Protein AF-0000000087011647 (afdb_homodimer)

Structure (mmCIF, N/CA/C/O backbone):
data_AF-0000000087011647-model_v1
#
loop_
_entity.id
_entity.type
_entity.pdbx_description
1 polymer 'PIN domain-containing protein'
#
loop_
_atom_site.group_PDB
_atom_site.id
_atom_site.type_symbol
_atom_site.label_atom_id
_atom_site.label_alt_id
_atom_site.label_comp_id
_atom_site.label_asym_id
_atom_site.label_entity_id
_atom_site.label_seq_id
_atom_site.pdbx_PDB_ins_code
_atom_site.Cartn_x
_atom_site.Cartn_y
_atom_site.Cartn_z
_atom_site.occupancy
_atom_site.B_iso_or_equiv
_atom_site.auth_seq_id
_atom_site.auth_comp_id
_atom_site.auth_asym_id
_atom_site.auth_atom_id
_atom_site.pdbx_PDB_model_num
ATOM 1 N N . MET A 1 1 ? 11.32 36.594 -7.195 1 44.69 1 MET A N 1
ATOM 2 C CA . MET A 1 1 ? 12.414 35.625 -7.207 1 44.69 1 MET A CA 1
ATOM 3 C C . MET A 1 1 ? 11.867 34.188 -7.125 1 44.69 1 MET A C 1
ATOM 5 O O . MET A 1 1 ? 11.07 33.875 -6.242 1 44.69 1 MET A O 1
ATOM 9 N N . ASP A 1 2 ? 11.781 33.594 -8.305 1 51.53 2 ASP A N 1
ATOM 10 C CA . ASP A 1 2 ? 11.203 32.25 -8.461 1 51.53 2 ASP A CA 1
ATOM 11 C C . ASP A 1 2 ? 11.812 31.266 -7.461 1 51.53 2 ASP A C 1
ATOM 13 O O . ASP A 1 2 ? 12.969 30.859 -7.598 1 51.53 2 ASP A O 1
ATOM 17 N N . VAL A 1 3 ? 11.648 31.547 -6.172 1 59.28 3 VAL A N 1
ATOM 18 C CA . VAL A 1 3 ? 12.281 30.781 -5.105 1 59.28 3 VAL A CA 1
ATOM 19 C C . VAL A 1 3 ? 12.133 29.281 -5.395 1 59.28 3 VAL A C 1
ATOM 21 O O . VAL A 1 3 ? 11.039 28.812 -5.715 1 59.28 3 VAL A O 1
ATOM 24 N N . LYS A 1 4 ? 13.086 28.719 -5.68 1 75.69 4 LYS A N 1
ATOM 25 C CA . LYS A 1 4 ? 13.211 27.297 -5.945 1 75.69 4 LYS A CA 1
ATOM 26 C C . LYS A 1 4 ? 12.5 26.469 -4.879 1 75.69 4 LYS A C 1
ATOM 28 O O . LYS A 1 4 ? 12.812 26.578 -3.691 1 75.69 4 LYS A O 1
ATOM 33 N N . LYS A 1 5 ? 11.328 25.984 -5.262 1 89.12 5 LYS A N 1
ATOM 34 C CA . LYS A 1 5 ? 10.531 25.219 -4.312 1 89.12 5 LYS A CA 1
ATOM 35 C C . LYS A 1 5 ? 11.172 23.859 -4.047 1 89.12 5 LYS A C 1
ATOM 37 O O . LYS A 1 5 ? 11.688 23.219 -4.965 1 89.12 5 LYS A O 1
ATOM 42 N N . THR A 1 6 ? 11.234 23.516 -2.734 1 95.75 6 THR A N 1
ATOM 43 C CA . THR A 1 6 ? 11.789 22.234 -2.316 1 95.75 6 THR A CA 1
ATOM 44 C C . THR A 1 6 ? 10.711 21.156 -2.289 1 95.75 6 THR A C 1
ATOM 46 O O . THR A 1 6 ? 9.609 21.375 -1.783 1 95.75 6 THR A O 1
ATOM 49 N N . LYS A 1 7 ? 11.008 20.047 -2.992 1 98.12 7 LYS A N 1
ATOM 50 C CA . LYS A 1 7 ? 10.094 18.906 -2.941 1 98.12 7 LYS A CA 1
ATOM 51 C C . LYS A 1 7 ? 10.414 17.984 -1.764 1 98.12 7 LYS A C 1
ATOM 53 O O . LYS A 1 7 ? 11.586 17.766 -1.452 1 98.12 7 LYS A O 1
ATOM 58 N N . ILE A 1 8 ? 9.375 17.453 -1.105 1 98.75 8 ILE A N 1
ATOM 59 C CA . ILE A 1 8 ? 9.586 16.5 -0.021 1 98.75 8 ILE A CA 1
ATOM 60 C C . ILE A 1 8 ? 8.422 15.523 0.045 1 98.75 8 ILE A C 1
ATOM 62 O O . ILE A 1 8 ? 7.273 15.891 -0.234 1 98.75 8 ILE A O 1
ATOM 66 N N . VAL A 1 9 ? 8.688 14.297 0.285 1 98.94 9 VAL A N 1
ATOM 67 C CA . VAL A 1 9 ? 7.645 13.305 0.522 1 98.94 9 VAL A CA 1
ATOM 68 C C . VAL A 1 9 ? 7.324 13.234 2.014 1 98.94 9 VAL A C 1
ATOM 70 O O . VAL A 1 9 ? 8.234 13.164 2.846 1 98.94 9 VAL A O 1
ATOM 73 N N . LEU A 1 10 ? 6.074 13.344 2.348 1 98.88 10 LEU A N 1
ATOM 74 C CA . LEU A 1 10 ? 5.668 13.281 3.746 1 98.88 10 LEU A CA 1
ATOM 75 C C . LEU A 1 10 ? 5.25 11.867 4.125 1 98.88 10 LEU A C 1
ATOM 77 O O . LEU A 1 10 ? 4.371 11.281 3.484 1 98.88 10 LEU A O 1
ATOM 81 N N . ASP A 1 11 ? 5.859 11.32 5.168 1 98.69 11 ASP A N 1
ATOM 82 C CA . ASP A 1 11 ? 5.387 10.07 5.746 1 98.69 11 ASP A CA 1
ATOM 83 C C . ASP A 1 11 ? 4.109 10.281 6.551 1 98.69 11 ASP A C 1
ATOM 85 O O . ASP A 1 11 ? 3.764 11.414 6.891 1 98.69 11 ASP A O 1
ATOM 89 N N . SER A 1 12 ? 3.422 9.195 6.797 1 98.69 12 SER A N 1
ATOM 90 C CA . SER A 1 12 ? 2.125 9.258 7.465 1 98.69 12 SER A CA 1
ATOM 91 C C . SER A 1 12 ? 2.244 9.906 8.844 1 98.69 12 SER A C 1
ATOM 93 O O . SER A 1 12 ? 1.385 10.695 9.234 1 98.69 12 SER A O 1
ATOM 95 N N . GLY A 1 13 ? 3.312 9.586 9.555 1 98.06 13 GLY A N 1
ATOM 96 C CA . GLY A 1 13 ? 3.484 10.133 10.891 1 98.06 13 GLY A CA 1
ATOM 97 C C . GLY A 1 13 ? 3.598 11.648 10.906 1 98.06 13 GLY A C 1
ATOM 98 O O . GLY A 1 13 ? 3.086 12.305 11.82 1 98.06 13 GLY A O 1
ATOM 99 N N . VAL A 1 14 ? 4.273 12.156 9.945 1 98.62 14 VAL A N 1
ATOM 100 C CA . VAL A 1 14 ? 4.453 13.602 9.844 1 98.62 14 VAL A CA 1
ATOM 101 C C . VAL A 1 14 ? 3.123 14.273 9.508 1 98.62 14 VAL A C 1
ATOM 103 O O . VAL A 1 14 ? 2.77 15.297 10.102 1 98.62 14 VAL A O 1
ATOM 106 N N . ILE A 1 15 ? 2.383 13.711 8.609 1 98.62 15 ILE A N 1
ATOM 107 C CA . ILE A 1 15 ? 1.081 14.25 8.227 1 98.62 15 ILE A CA 1
ATOM 108 C C . ILE A 1 15 ? 0.159 14.289 9.438 1 98.62 15 ILE A C 1
ATOM 110 O O . ILE A 1 15 ? -0.501 15.297 9.695 1 98.62 15 ILE A O 1
ATOM 114 N N . LEU A 1 16 ? 0.142 13.195 10.18 1 98.62 16 LEU A N 1
ATOM 115 C CA . LEU A 1 16 ? -0.681 13.109 11.375 1 98.62 16 LEU A CA 1
ATOM 116 C C . LEU A 1 16 ? -0.262 14.164 12.398 1 98.62 16 LEU A C 1
ATOM 118 O O . LEU A 1 16 ? -1.111 14.773 13.055 1 98.62 16 LEU A O 1
ATOM 122 N N . SER A 1 17 ? 1.05 14.375 12.516 1 98.38 17 SER A N 1
ATOM 123 C CA . SER A 1 17 ? 1.556 15.391 13.43 1 98.38 17 SER A CA 1
ATOM 124 C C . SER A 1 17 ? 1.101 16.781 13.016 1 98.38 17 SER A C 1
ATOM 126 O O . SER A 1 17 ? 0.734 17.609 13.867 1 98.38 17 SER A O 1
ATOM 128 N N . PHE A 1 18 ? 1.155 17.078 11.719 1 98 18 PHE A N 1
ATOM 129 C CA . PHE A 1 18 ? 0.657 18.359 11.219 1 98 18 PHE A CA 1
ATOM 130 C C . PHE A 1 18 ? -0.799 18.562 11.617 1 98 18 PHE A C 1
ATOM 132 O O . PHE A 1 18 ? -1.176 19.641 12.07 1 98 18 PHE A O 1
ATOM 139 N N . LEU A 1 19 ? -1.589 17.531 11.492 1 97.44 19 LEU A N 1
ATOM 140 C CA . LEU A 1 19 ? -3.02 17.594 11.781 1 97.44 19 LEU A CA 1
ATOM 141 C C . LEU A 1 19 ? -3.268 17.812 13.266 1 97.44 19 LEU A C 1
ATOM 143 O O . LEU A 1 19 ? -4.301 18.359 13.656 1 97.44 19 LEU A O 1
ATOM 147 N N . GLU A 1 20 ? -2.305 17.422 14.086 1 97.19 20 GLU A N 1
ATOM 148 C CA . GLU A 1 20 ? -2.406 17.609 15.531 1 97.19 20 GLU A CA 1
ATOM 149 C C . GLU A 1 20 ? -1.845 18.953 15.953 1 97.19 20 GLU A C 1
ATOM 151 O O . GLU A 1 20 ? -1.812 19.281 17.141 1 97.19 20 GLU A O 1
ATOM 156 N N . GLY A 1 21 ? -1.329 19.688 15 1 96.81 21 GLY A N 1
ATOM 157 C CA . GLY A 1 21 ? -0.844 21.031 15.281 1 96.81 21 GLY A CA 1
ATOM 158 C C . GLY A 1 21 ? 0.627 21.078 15.648 1 96.81 21 GLY A C 1
ATOM 159 O O . GLY A 1 21 ? 1.118 22.078 16.172 1 96.81 21 GLY A O 1
ATOM 160 N N . GLU A 1 22 ? 1.232 19.953 15.367 1 97.75 22 GLU A N 1
ATOM 161 C CA . GLU A 1 22 ? 2.67 19.906 15.617 1 97.75 22 GLU A CA 1
ATOM 162 C C . GLU A 1 22 ? 3.455 20.422 14.414 1 97.75 22 GLU A C 1
ATOM 164 O O . GLU A 1 22 ? 2.924 20.469 13.297 1 97.75 22 GLU A O 1
ATOM 169 N N . PHE A 1 23 ? 4.758 20.859 14.641 1 97.44 23 PHE A N 1
ATOM 170 C CA . PHE A 1 23 ? 5.691 21.281 13.602 1 97.44 23 PHE A CA 1
ATOM 171 C C . PHE A 1 23 ? 5.105 22.422 12.781 1 97.44 23 PHE A C 1
ATOM 173 O O . PHE A 1 23 ? 5.137 22.391 11.547 1 97.44 23 PHE A O 1
ATOM 180 N N . ARG A 1 24 ? 4.539 23.406 13.43 1 96.75 24 ARG A N 1
ATOM 181 C CA . ARG A 1 24 ? 3.842 24.531 12.805 1 96.75 24 ARG A CA 1
ATOM 182 C C . ARG A 1 24 ? 4.762 25.281 11.859 1 96.75 24 ARG A C 1
ATOM 184 O O . ARG A 1 24 ? 4.34 25.703 10.773 1 96.75 24 ARG A O 1
ATOM 191 N N . ASP A 1 25 ? 5.984 25.453 12.289 1 96.25 25 ASP A N 1
ATOM 192 C CA . ASP A 1 25 ? 6.941 26.188 11.469 1 96.25 25 ASP A CA 1
ATOM 193 C C . ASP A 1 25 ? 7.156 25.5 10.117 1 96.25 25 ASP A C 1
ATOM 195 O O . ASP A 1 25 ? 7.215 26.156 9.078 1 96.25 25 ASP A O 1
ATOM 199 N N . TYR A 1 26 ? 7.277 24.219 10.18 1 96.44 26 TYR A N 1
ATOM 200 C CA . TYR A 1 26 ? 7.473 23.469 8.945 1 96.44 26 TYR A CA 1
ATOM 201 C C . TYR A 1 26 ? 6.219 23.516 8.078 1 96.44 26 TYR A C 1
ATOM 203 O O . TYR A 1 26 ? 6.309 23.688 6.859 1 96.44 26 TYR A O 1
ATOM 211 N N . TYR A 1 27 ? 5.105 23.344 8.727 1 96.62 27 TYR A N 1
ATOM 212 C CA . TYR A 1 27 ? 3.828 23.375 8.023 1 96.62 27 TYR A CA 1
ATOM 213 C C . TYR A 1 27 ? 3.615 24.703 7.328 1 96.62 27 TYR A C 1
ATOM 215 O O . TYR A 1 27 ? 3.084 24.766 6.215 1 96.62 27 TYR A O 1
ATOM 223 N N . GLU A 1 28 ? 4.047 25.766 7.914 1 96.12 28 GLU A N 1
ATOM 224 C CA . GLU A 1 28 ? 3.928 27.109 7.34 1 96.12 28 GLU A CA 1
ATOM 225 C C . GLU A 1 28 ? 4.734 27.219 6.051 1 96.12 28 GLU A C 1
ATOM 227 O O . GLU A 1 28 ? 4.332 27.922 5.121 1 96.12 28 GLU A O 1
ATOM 232 N N . LYS A 1 29 ? 5.859 26.578 6.039 1 96.56 29 LYS A N 1
ATOM 233 C CA . LYS A 1 29 ? 6.672 26.578 4.824 1 96.56 29 LYS A CA 1
ATOM 234 C C . LYS A 1 29 ? 5.926 25.906 3.668 1 96.56 29 LYS A C 1
ATOM 236 O O . LYS A 1 29 ? 6.09 26.297 2.512 1 96.56 29 LYS A O 1
ATOM 241 N N . ILE A 1 30 ? 5.137 24.906 3.967 1 95.81 30 ILE A N 1
ATOM 242 C CA . ILE A 1 30 ? 4.309 24.25 2.963 1 95.81 30 ILE A CA 1
ATOM 243 C C . ILE A 1 30 ? 3.213 25.203 2.494 1 95.81 30 ILE A C 1
ATOM 245 O O . ILE A 1 30 ? 3.006 25.375 1.29 1 95.81 30 ILE A O 1
ATOM 249 N N . LEU A 1 31 ? 2.607 25.891 3.418 1 94.31 31 LEU A N 1
ATOM 250 C CA . LEU A 1 31 ? 1.515 26.797 3.107 1 94.31 31 LEU A CA 1
ATOM 251 C C . LEU A 1 31 ? 2.01 27.984 2.27 1 94.31 31 LEU A C 1
ATOM 253 O O . LEU A 1 31 ? 1.283 28.484 1.409 1 94.31 31 LEU A O 1
ATOM 257 N N . ASN A 1 32 ? 3.158 28.312 2.506 1 95.44 32 ASN A N 1
ATOM 258 C CA . ASN A 1 32 ? 3.75 29.438 1.787 1 95.44 32 ASN A CA 1
ATOM 259 C C . ASN A 1 32 ? 4.363 28.984 0.461 1 95.44 32 ASN A C 1
ATOM 261 O O . ASN A 1 32 ? 5.016 29.781 -0.221 1 95.44 32 ASN A O 1
ATOM 265 N N . GLN A 1 33 ? 4.289 27.75 0.213 1 94.31 33 GLN A N 1
ATOM 266 C CA . GLN A 1 33 ? 4.703 27.172 -1.06 1 94.31 33 GLN A CA 1
ATOM 267 C C . GLN A 1 33 ? 6.223 27.188 -1.201 1 94.31 33 GLN A C 1
ATOM 269 O O . GLN A 1 33 ? 6.746 27.266 -2.314 1 94.31 33 GLN A O 1
ATOM 274 N N . GLU A 1 34 ? 6.785 27.219 -0.06 1 96.31 34 GLU A N 1
ATOM 275 C CA . GLU A 1 34 ? 8.234 27.062 -0.05 1 96.31 34 GLU A CA 1
ATOM 276 C C . GLU A 1 34 ? 8.625 25.594 -0.229 1 96.31 34 GLU A C 1
ATOM 278 O O . GLU A 1 34 ? 9.711 25.297 -0.736 1 96.31 34 GLU A O 1
ATOM 283 N N . ILE A 1 35 ? 7.773 24.781 0.198 1 97.31 35 ILE A N 1
ATOM 284 C CA . ILE A 1 35 ? 7.938 23.344 0.107 1 97.31 35 ILE A CA 1
ATOM 285 C C . ILE A 1 35 ? 6.75 22.734 -0.635 1 97.31 35 ILE A C 1
ATOM 287 O O . ILE A 1 35 ? 5.602 23.094 -0.381 1 97.31 35 ILE A O 1
ATOM 291 N N . ILE A 1 36 ? 7.031 21.891 -1.575 1 97.62 36 ILE A N 1
ATOM 292 C CA . ILE A 1 36 ? 6 21.109 -2.248 1 97.62 36 ILE A CA 1
ATOM 293 C C . ILE A 1 36 ? 5.914 19.719 -1.617 1 97.62 36 ILE A C 1
ATOM 295 O O . ILE A 1 36 ? 6.766 18.859 -1.868 1 97.62 36 ILE A O 1
ATOM 299 N N . PRO A 1 37 ? 4.879 19.5 -0.886 1 98.62 37 PRO A N 1
ATOM 300 C CA . PRO A 1 37 ? 4.734 18.203 -0.213 1 98.62 37 PRO A CA 1
ATOM 301 C C . PRO A 1 37 ? 4.082 17.141 -1.1 1 98.62 37 PRO A C 1
ATOM 303 O O . PRO A 1 37 ? 3.074 17.422 -1.758 1 98.62 37 PRO A O 1
ATOM 306 N N . TYR A 1 38 ? 4.664 15.984 -1.144 1 98.81 38 TYR A N 1
ATOM 307 C CA . TYR A 1 38 ? 4.109 14.82 -1.824 1 98.81 38 TYR A CA 1
ATOM 308 C C . TYR A 1 38 ? 3.637 13.773 -0.82 1 98.81 38 TYR A C 1
ATOM 310 O O . TYR A 1 38 ? 4.262 13.586 0.225 1 98.81 38 TYR A O 1
ATOM 318 N N . ILE A 1 39 ? 2.525 13.148 -1.094 1 98.88 39 ILE A N 1
ATOM 319 C CA . ILE A 1 39 ? 1.995 12.062 -0.28 1 98.88 39 ILE A CA 1
ATOM 320 C C . ILE A 1 39 ? 1.684 10.859 -1.168 1 98.88 39 ILE A C 1
ATOM 322 O O . ILE A 1 39 ? 0.931 10.969 -2.139 1 98.88 39 ILE A O 1
ATOM 326 N N . ASN A 1 40 ? 2.305 9.719 -0.869 1 98.94 40 ASN A N 1
ATOM 327 C CA . ASN A 1 40 ? 1.929 8.484 -1.548 1 98.94 40 ASN A CA 1
ATOM 328 C C . ASN A 1 40 ? 0.544 8.008 -1.119 1 98.94 40 ASN A C 1
ATOM 330 O O . ASN A 1 40 ? 0.194 8.086 0.06 1 98.94 40 ASN A O 1
ATOM 334 N N . THR A 1 41 ? -0.197 7.426 -2 1 98.88 41 THR A N 1
ATOM 335 C CA . THR A 1 41 ? -1.565 7.004 -1.719 1 98.88 41 THR A CA 1
ATOM 336 C C . THR A 1 41 ? -1.595 5.973 -0.596 1 98.88 41 THR A C 1
ATOM 338 O O . THR A 1 41 ? -2.547 5.922 0.185 1 98.88 41 THR A O 1
ATOM 341 N N . VAL A 1 42 ? -0.599 5.156 -0.444 1 98.94 42 VAL A N 1
ATOM 342 C CA . VAL A 1 42 ? -0.538 4.176 0.637 1 98.94 42 VAL A CA 1
ATOM 343 C C . VAL A 1 42 ? -0.407 4.895 1.979 1 98.94 42 VAL A C 1
ATOM 345 O O . VAL A 1 42 ? -1.075 4.535 2.951 1 98.94 42 VAL A O 1
ATOM 348 N N . ASN A 1 43 ? 0.421 5.906 2.008 1 98.88 43 ASN A N 1
ATOM 349 C CA . ASN A 1 43 ? 0.595 6.684 3.23 1 98.88 43 ASN A CA 1
ATOM 350 C C . ASN A 1 43 ? -0.663 7.477 3.576 1 98.88 43 ASN A C 1
ATOM 352 O O . ASN A 1 43 ? -1.002 7.629 4.75 1 98.88 43 ASN A O 1
ATOM 356 N N . LEU A 1 44 ? -1.293 8 2.52 1 98.88 44 LEU A N 1
ATOM 357 C CA . LEU A 1 44 ? -2.561 8.68 2.748 1 98.88 44 LEU A CA 1
ATOM 358 C C . LEU A 1 44 ? -3.6 7.727 3.322 1 98.88 44 LEU A C 1
ATOM 360 O O . LEU A 1 44 ? -4.391 8.109 4.188 1 98.88 44 LEU A O 1
ATOM 364 N N . THR A 1 45 ? -3.617 6.473 2.861 1 98.94 45 THR A N 1
ATOM 365 C CA . THR A 1 45 ? -4.504 5.445 3.4 1 98.94 45 THR A CA 1
ATOM 366 C C . THR A 1 45 ? -4.23 5.223 4.887 1 98.94 45 THR A C 1
ATOM 368 O O . THR A 1 45 ? -5.164 5.082 5.68 1 98.94 45 THR A O 1
ATOM 371 N N . GLU A 1 46 ? -2.951 5.211 5.207 1 98.88 46 GLU A N 1
ATOM 372 C CA . GLU A 1 46 ? -2.561 5.047 6.602 1 98.88 46 GLU A CA 1
ATOM 373 C C . GLU A 1 46 ? -3.068 6.203 7.457 1 98.88 46 GLU A C 1
ATOM 375 O O . GLU A 1 46 ? -3.605 5.988 8.547 1 98.88 46 GLU A O 1
ATOM 380 N N . VAL A 1 47 ? -2.883 7.422 6.988 1 98.88 47 VAL A N 1
ATOM 381 C CA . VAL A 1 47 ? -3.387 8.594 7.695 1 98.88 47 VAL A CA 1
ATOM 382 C C . VAL A 1 47 ? -4.895 8.461 7.906 1 98.88 47 VAL A C 1
ATOM 384 O O . VAL A 1 47 ? -5.398 8.727 9 1 98.88 47 VAL A O 1
ATOM 387 N N . TYR A 1 48 ? -5.574 7.977 6.883 1 98.94 48 TYR A N 1
ATOM 388 C CA . TYR A 1 48 ? -7.027 7.852 6.891 1 98.94 48 TYR A CA 1
ATOM 389 C C . TYR A 1 48 ? -7.484 6.879 7.969 1 98.94 48 TYR A C 1
ATOM 391 O O . TYR A 1 48 ? -8.344 7.211 8.789 1 98.94 48 TYR A O 1
ATOM 399 N N . TYR A 1 49 ? -6.883 5.656 8.008 1 98.81 49 TYR A N 1
ATOM 400 C CA . TYR A 1 49 ? -7.43 4.691 8.961 1 98.81 49 TYR A CA 1
ATOM 401 C C . TYR A 1 49 ? -7.016 5.035 10.383 1 98.81 49 TYR A C 1
ATOM 403 O O . TYR A 1 49 ? -7.746 4.746 11.336 1 98.81 49 TYR A O 1
ATOM 411 N N . VAL A 1 50 ? -5.84 5.68 10.602 1 98.75 50 VAL A N 1
ATOM 412 C CA . VAL A 1 50 ? -5.434 6.109 11.938 1 98.75 50 VAL A CA 1
ATOM 413 C C . VAL A 1 50 ? -6.41 7.156 12.461 1 98.75 50 VAL A C 1
ATOM 415 O O . VAL A 1 50 ? -6.84 7.094 13.617 1 98.75 50 VAL A O 1
ATOM 418 N N . LEU A 1 51 ? -6.773 8.133 11.594 1 98.88 51 LEU A N 1
ATOM 419 C CA . LEU A 1 51 ? -7.758 9.148 11.961 1 98.88 51 LEU A CA 1
ATOM 420 C C . LEU A 1 51 ? -9.117 8.508 12.242 1 98.88 51 LEU A C 1
ATOM 422 O O . LEU A 1 51 ? -9.781 8.875 13.219 1 98.88 51 LEU A O 1
ATOM 426 N N . CYS A 1 52 ? -9.477 7.594 11.375 1 98.88 52 CYS A N 1
ATOM 427 C CA . CYS A 1 52 ? -10.75 6.898 11.555 1 98.88 52 CYS A CA 1
ATOM 428 C C . CYS A 1 52 ? -10.836 6.27 12.938 1 98.88 52 CYS A C 1
ATOM 430 O O . CYS A 1 52 ? -11.867 6.387 13.609 1 98.88 52 CYS A O 1
ATOM 432 N N . ARG A 1 53 ? -9.828 5.629 13.414 1 98.69 53 ARG A N 1
ATOM 433 C CA . ARG A 1 53 ? -9.797 4.969 14.719 1 98.69 53 ARG A CA 1
ATOM 434 C C . ARG A 1 53 ? -9.789 5.992 15.844 1 98.69 53 ARG A C 1
ATOM 436 O O . ARG A 1 53 ? -10.344 5.742 16.922 1 98.69 53 ARG A O 1
ATOM 443 N N . LYS A 1 54 ? -9.172 7.109 15.578 1 98.56 54 LYS A N 1
ATOM 444 C CA . LYS A 1 54 ? -8.984 8.109 16.625 1 98.56 54 LYS A CA 1
ATOM 445 C C . LYS A 1 54 ? -10.234 8.969 16.797 1 98.56 54 LYS A C 1
ATOM 447 O O . LYS A 1 54 ? -10.625 9.297 17.922 1 98.56 54 LYS A O 1
ATOM 452 N N . ILE A 1 55 ? -10.867 9.352 15.648 1 98.5 55 ILE A N 1
ATOM 453 C CA . ILE A 1 55 ? -11.875 10.398 15.781 1 98.5 55 ILE A CA 1
ATOM 454 C C . ILE A 1 55 ? -13.148 9.984 15.055 1 98.5 55 ILE A C 1
ATOM 456 O O . ILE A 1 55 ? -14.109 10.758 14.977 1 98.5 55 ILE A O 1
ATOM 460 N N . GLY A 1 56 ? -13.172 8.828 14.445 1 98.56 56 GLY A N 1
ATOM 461 C CA . GLY A 1 56 ? -14.367 8.305 13.805 1 98.56 56 GLY A CA 1
ATOM 462 C C . GLY A 1 56 ? -14.344 8.461 12.289 1 98.56 56 GLY A C 1
ATOM 463 O O . GLY A 1 56 ? -13.648 9.328 11.766 1 98.56 56 GLY A O 1
ATOM 464 N N . LYS A 1 57 ? -15.148 7.613 11.617 1 98.38 57 LYS A N 1
ATOM 465 C CA . LYS A 1 57 ? -15.148 7.465 10.164 1 98.38 57 LYS A CA 1
ATOM 466 C C . LYS A 1 57 ? -15.516 8.773 9.477 1 98.38 57 LYS A C 1
ATOM 468 O O . LYS A 1 57 ? -14.828 9.211 8.555 1 98.38 57 LYS A O 1
ATOM 473 N N . GLU A 1 58 ? -16.562 9.445 9.875 1 98.5 58 GLU A N 1
ATOM 474 C CA . GLU A 1 58 ? -17.078 10.641 9.211 1 98.5 58 GLU A CA 1
ATOM 475 C C . GLU A 1 58 ? -16.078 11.789 9.281 1 98.5 58 GLU A C 1
ATOM 477 O O . GLU A 1 58 ? -15.797 12.43 8.266 1 98.5 58 GLU A O 1
ATOM 482 N N . LYS A 1 59 ? -15.539 12.039 10.445 1 98.69 59 LYS A N 1
ATOM 483 C CA . LYS A 1 59 ? -14.562 13.109 10.625 1 98.69 59 LYS A CA 1
ATOM 484 C C . LYS A 1 59 ? -13.273 12.82 9.859 1 98.69 59 LYS A C 1
ATOM 486 O O . LYS A 1 59 ? -12.688 13.719 9.25 1 98.69 59 LYS A O 1
ATOM 491 N N . ALA A 1 60 ? -12.852 11.57 9.938 1 98.81 60 ALA A N 1
ATOM 492 C CA . ALA A 1 60 ? -11.656 11.164 9.195 1 98.81 60 ALA A CA 1
ATOM 493 C C . ALA A 1 60 ? -11.828 11.422 7.699 1 98.81 60 ALA A C 1
ATOM 495 O O . ALA A 1 60 ? -10.93 11.953 7.047 1 98.81 60 ALA A O 1
ATOM 496 N N . GLU A 1 61 ? -12.984 11.031 7.164 1 98.62 61 GLU A N 1
ATOM 497 C CA . GLU A 1 61 ? -13.258 11.219 5.746 1 98.62 61 GLU A CA 1
ATOM 498 C C . GLU A 1 61 ? -13.219 12.703 5.367 1 98.62 61 GLU A C 1
ATOM 500 O O . GLU A 1 61 ? -12.695 13.062 4.312 1 98.62 61 GLU A O 1
ATOM 505 N N . GLU A 1 62 ? -13.75 13.516 6.191 1 98.69 62 GLU A N 1
ATOM 506 C CA . GLU A 1 62 ? -13.758 14.953 5.941 1 98.69 62 GLU A CA 1
ATOM 507 C C . GLU A 1 62 ? -12.336 15.516 5.883 1 98.69 62 GLU A C 1
ATOM 509 O O . GLU A 1 62 ? -12.023 16.344 5.023 1 98.69 62 GLU A O 1
ATOM 514 N N . ILE A 1 63 ? -11.555 15.086 6.809 1 98.69 63 ILE A N 1
ATOM 515 C CA . ILE A 1 63 ? -10.18 15.562 6.863 1 98.69 63 ILE A CA 1
ATOM 516 C C . ILE A 1 63 ? -9.422 15.109 5.613 1 98.69 63 ILE A C 1
ATOM 518 O O . ILE A 1 63 ? -8.719 15.906 4.988 1 98.69 63 ILE A O 1
ATOM 522 N N . ILE A 1 64 ? -9.586 13.867 5.188 1 98.81 64 ILE A N 1
ATOM 523 C CA . ILE A 1 64 ? -8.891 13.336 4.016 1 98.81 64 ILE A CA 1
ATOM 524 C C . ILE A 1 64 ? -9.352 14.078 2.764 1 98.81 64 ILE A C 1
ATOM 526 O O . ILE A 1 64 ? -8.539 14.438 1.914 1 98.81 64 ILE A O 1
ATOM 530 N N . LYS A 1 65 ? -10.625 14.32 2.666 1 98.19 65 LYS A N 1
ATOM 531 C CA . LYS A 1 65 ? -11.148 15.094 1.548 1 98.19 65 LYS A CA 1
ATOM 532 C C . LYS A 1 65 ? -10.539 16.5 1.514 1 98.19 65 LYS A C 1
ATOM 534 O O . LYS A 1 65 ? -10.219 17.016 0.442 1 98.19 65 LYS A O 1
ATOM 539 N N . SER A 1 66 ? -10.406 17.062 2.658 1 97.94 66 SER A N 1
ATOM 540 C CA . SER A 1 66 ? -9.836 18.406 2.746 1 97.94 66 SER A CA 1
ATOM 541 C C . SER A 1 66 ? -8.375 18.406 2.316 1 97.94 66 SER A C 1
ATOM 543 O O . SER A 1 66 ? -7.91 19.359 1.677 1 97.94 66 SER A O 1
ATOM 545 N N . ILE A 1 67 ? -7.656 17.359 2.703 1 97.69 67 ILE A N 1
ATOM 546 C CA . ILE A 1 67 ? -6.262 17.234 2.295 1 97.69 67 ILE A CA 1
ATOM 547 C C . ILE A 1 67 ? -6.172 17.172 0.772 1 97.69 67 ILE A C 1
ATOM 549 O O . ILE A 1 67 ? -5.406 17.922 0.158 1 97.69 67 ILE A O 1
ATOM 553 N N . ILE A 1 68 ? -6.984 16.359 0.168 1 96.88 68 ILE A N 1
ATOM 554 C CA . ILE A 1 68 ? -6.953 16.125 -1.271 1 96.88 68 ILE A CA 1
ATOM 555 C C . ILE A 1 68 ? -7.391 17.391 -2.014 1 96.88 68 ILE A C 1
ATOM 557 O O . ILE A 1 68 ? -6.781 17.766 -3.02 1 96.88 68 ILE A O 1
ATOM 561 N N . LYS A 1 69 ? -8.328 18.062 -1.482 1 96.38 69 LYS A N 1
ATOM 562 C CA . LYS A 1 69 ? -8.945 19.188 -2.184 1 96.38 69 LYS A CA 1
ATOM 563 C C . LYS A 1 69 ? -8.156 20.469 -1.948 1 96.38 69 LYS A C 1
ATOM 565 O O . LYS A 1 69 ? -8.344 21.453 -2.658 1 96.38 69 LYS A O 1
ATOM 570 N N . SER A 1 70 ? -7.363 20.484 -0.879 1 94.31 70 SER A N 1
ATOM 571 C CA . SER A 1 70 ? -6.656 21.703 -0.492 1 94.31 70 SER A CA 1
ATOM 572 C C . SER A 1 70 ? -5.766 22.203 -1.621 1 94.31 70 SER A C 1
ATOM 574 O O . SER A 1 70 ? -5.551 23.422 -1.761 1 94.31 70 SER A O 1
ATOM 576 N N . GLY A 1 71 ? -5.195 21.25 -2.367 1 92.75 71 GLY A N 1
ATOM 577 C CA . GLY A 1 71 ? -4.266 21.625 -3.426 1 92.75 71 GLY A CA 1
ATOM 578 C C . GLY A 1 71 ? -2.846 21.812 -2.932 1 92.75 71 GLY A C 1
ATOM 579 O O . GLY A 1 71 ? -1.937 22.062 -3.727 1 92.75 71 GLY A O 1
ATOM 580 N N . TYR A 1 72 ? -2.66 21.672 -1.702 1 94.5 72 TYR A N 1
ATOM 581 C CA . TYR A 1 72 ? -1.342 21.891 -1.117 1 94.5 72 TYR A CA 1
ATOM 582 C C . TYR A 1 72 ? -0.469 20.656 -1.258 1 94.5 72 TYR A C 1
ATOM 584 O O . TYR A 1 72 ? 0.759 20.734 -1.191 1 94.5 72 TYR A O 1
ATOM 592 N N . TYR A 1 73 ? -1.092 19.531 -1.432 1 97.44 73 TYR A N 1
ATOM 593 C CA . TYR A 1 73 ? -0.373 18.25 -1.463 1 97.44 73 TYR A CA 1
ATOM 594 C C . TYR A 1 73 ? -0.45 17.625 -2.846 1 97.44 73 TYR A C 1
ATOM 596 O O . TYR A 1 73 ? -1.501 17.641 -3.49 1 97.44 73 TYR A O 1
ATOM 604 N N . GLU A 1 74 ? 0.647 17.172 -3.32 1 98.19 74 GLU A N 1
ATOM 605 C CA . GLU A 1 74 ? 0.662 16.328 -4.516 1 98.19 74 GLU A CA 1
ATOM 606 C C . GLU A 1 74 ? 0.526 14.859 -4.156 1 98.19 74 GLU A C 1
ATOM 608 O O . GLU A 1 74 ? 1.414 14.281 -3.521 1 98.19 74 GLU A O 1
ATOM 613 N N . ILE A 1 75 ? -0.558 14.25 -4.578 1 98.5 75 ILE A N 1
ATOM 614 C CA . ILE A 1 75 ? -0.808 12.844 -4.273 1 98.5 75 ILE A CA 1
ATOM 615 C C . ILE A 1 75 ? -0.205 11.961 -5.367 1 98.5 75 ILE A C 1
ATOM 617 O O . ILE A 1 75 ? -0.467 12.172 -6.555 1 98.5 75 ILE A O 1
ATOM 621 N N . VAL A 1 76 ? 0.607 11.039 -4.996 1 98.44 76 VAL A N 1
ATOM 622 C CA . VAL A 1 76 ? 1.318 10.164 -5.922 1 98.44 76 VAL A CA 1
ATOM 623 C C . VAL A 1 76 ? 0.855 8.719 -5.734 1 98.44 76 VAL A C 1
ATOM 625 O O . VAL A 1 76 ? 0.774 8.234 -4.605 1 98.44 76 VAL A O 1
ATOM 628 N N . GLY A 1 77 ? 0.491 8.039 -6.801 1 98.25 77 GLY A N 1
ATOM 629 C CA . GLY A 1 77 ? 0.119 6.637 -6.742 1 98.25 77 GLY A CA 1
ATOM 630 C C . GLY A 1 77 ? 1.314 5.703 -6.746 1 98.25 77 GLY A C 1
ATOM 631 O O . GLY A 1 77 ? 2.457 6.148 -6.621 1 98.25 77 GLY A O 1
ATOM 632 N N . VAL A 1 78 ? 0.984 4.367 -6.816 1 98.31 78 VAL A N 1
ATOM 633 C CA . VAL A 1 78 ? 2.027 3.346 -6.844 1 98.31 78 VAL A CA 1
ATOM 634 C C . VAL A 1 78 ? 2.387 3.01 -8.289 1 98.31 78 VAL A C 1
ATOM 636 O O . VAL A 1 78 ? 1.918 2.008 -8.836 1 98.31 78 VAL A O 1
ATOM 639 N N . LYS A 1 79 ? 3.248 3.822 -8.805 1 97.25 79 LYS A N 1
ATOM 640 C CA . LYS A 1 79 ? 3.773 3.586 -10.148 1 97.25 79 LYS A CA 1
ATOM 641 C C . LYS A 1 79 ? 4.719 2.389 -10.164 1 97.25 79 LYS A C 1
ATOM 643 O O . LYS A 1 79 ? 5.234 1.982 -9.117 1 97.25 79 LYS A O 1
ATOM 648 N N . PRO A 1 80 ? 4.953 1.824 -11.414 1 97.56 80 PRO A N 1
ATOM 649 C CA . PRO A 1 80 ? 5.809 0.637 -11.5 1 97.56 80 PRO A CA 1
ATOM 650 C C . PRO A 1 80 ? 7.176 0.846 -10.852 1 97.56 80 PRO A C 1
ATOM 652 O O . PRO A 1 80 ? 7.66 -0.026 -10.125 1 97.56 80 PRO A O 1
ATOM 655 N N . LYS A 1 81 ? 7.805 1.998 -11.062 1 98.44 81 LYS A N 1
ATOM 656 C CA . LYS A 1 81 ? 9.109 2.268 -10.461 1 98.44 81 LYS A CA 1
ATOM 657 C C . LYS A 1 81 ? 9 2.389 -8.945 1 98.44 81 LYS A C 1
ATOM 659 O O . LYS A 1 81 ? 9.891 1.945 -8.219 1 98.44 81 LYS A O 1
ATOM 664 N N . ILE A 1 82 ? 7.945 3.02 -8.477 1 98.88 82 ILE A N 1
ATOM 665 C CA . ILE A 1 82 ? 7.738 3.168 -7.039 1 98.88 82 ILE A CA 1
ATOM 666 C C . ILE A 1 82 ? 7.5 1.797 -6.406 1 98.88 82 ILE A C 1
ATOM 668 O O . ILE A 1 82 ? 8.023 1.504 -5.328 1 98.88 82 ILE A O 1
ATOM 672 N N . LEU A 1 83 ? 6.707 0.961 -7.094 1 98.81 83 LEU A N 1
ATOM 673 C CA . LEU A 1 83 ? 6.496 -0.42 -6.672 1 98.81 83 LEU A CA 1
ATOM 674 C C . LEU A 1 83 ? 7.828 -1.145 -6.504 1 98.81 83 LEU A C 1
ATOM 676 O O . LEU A 1 83 ? 8.078 -1.756 -5.461 1 98.81 83 LEU A O 1
ATOM 680 N N . LYS A 1 84 ? 8.664 -1.045 -7.469 1 98.75 84 LYS A N 1
ATOM 681 C CA . LYS A 1 84 ? 9.969 -1.693 -7.434 1 98.75 84 LYS A CA 1
ATOM 682 C C . LYS A 1 84 ? 10.812 -1.175 -6.273 1 98.75 84 LYS A C 1
ATOM 684 O O . LYS A 1 84 ? 11.367 -1.96 -5.5 1 98.75 84 LYS A O 1
ATOM 689 N N . TYR A 1 85 ? 10.906 0.137 -6.137 1 98.88 85 TYR A N 1
ATOM 690 C CA . TYR A 1 85 ? 11.719 0.745 -5.09 1 98.88 85 TYR A CA 1
ATOM 691 C C . TYR A 1 85 ? 11.195 0.368 -3.707 1 98.88 85 TYR A C 1
ATOM 693 O O . TYR A 1 85 ? 11.977 0.148 -2.779 1 98.88 85 TYR A O 1
ATOM 701 N N . ALA A 1 86 ? 9.883 0.328 -3.541 1 98.88 86 ALA A N 1
ATOM 702 C CA . ALA A 1 86 ? 9.297 -0.044 -2.256 1 98.88 86 ALA A CA 1
ATOM 703 C C . ALA A 1 86 ? 9.625 -1.49 -1.899 1 98.88 86 ALA A C 1
ATOM 705 O O . ALA A 1 86 ? 9.953 -1.794 -0.75 1 98.88 86 ALA A O 1
ATOM 706 N N . ALA A 1 87 ? 9.523 -2.355 -2.9 1 98.88 87 ALA A N 1
ATOM 707 C CA . ALA A 1 87 ? 9.844 -3.762 -2.674 1 98.88 87 ALA A CA 1
ATOM 708 C C . ALA A 1 87 ? 11.312 -3.932 -2.301 1 98.88 87 ALA A C 1
ATOM 710 O O . ALA A 1 87 ? 11.648 -4.699 -1.395 1 98.88 87 ALA A O 1
ATOM 711 N N . GLU A 1 88 ? 12.172 -3.217 -2.986 1 98.62 88 GLU A N 1
ATOM 712 C CA . GLU A 1 88 ? 13.602 -3.273 -2.678 1 98.62 88 GLU A CA 1
ATOM 713 C C . GLU A 1 88 ? 13.883 -2.754 -1.271 1 98.62 88 GLU A C 1
ATOM 715 O O . GLU A 1 88 ? 14.688 -3.33 -0.541 1 98.62 88 GLU A O 1
ATOM 720 N N . CYS A 1 89 ? 13.242 -1.702 -0.893 1 98.56 89 CYS A N 1
ATOM 721 C CA . CYS A 1 89 ? 13.359 -1.146 0.451 1 98.56 89 CYS A CA 1
ATOM 722 C C . CYS A 1 89 ? 12.945 -2.17 1.502 1 98.56 89 CYS A C 1
ATOM 724 O O . CYS A 1 89 ? 13.672 -2.4 2.469 1 98.56 89 CYS A O 1
ATOM 726 N N . LYS A 1 90 ? 11.789 -2.785 1.289 1 98.31 90 LYS A N 1
ATOM 727 C CA . LYS A 1 90 ? 11.25 -3.744 2.248 1 98.31 90 LYS A CA 1
ATOM 728 C C . LYS A 1 90 ? 12.102 -5.008 2.305 1 98.31 90 LYS A C 1
ATOM 730 O O . LYS A 1 90 ? 12.211 -5.641 3.355 1 98.31 90 LYS A O 1
ATOM 735 N N . CYS A 1 91 ? 12.68 -5.348 1.184 1 98.56 91 CYS A N 1
ATOM 736 C CA . CYS A 1 91 ? 13.555 -6.512 1.103 1 98.56 91 CYS A CA 1
ATOM 737 C C . CYS A 1 91 ? 14.766 -6.348 2.016 1 98.56 91 CYS A C 1
ATOM 739 O O . CYS A 1 91 ? 15.188 -7.301 2.67 1 98.56 91 CYS A O 1
ATOM 741 N N . ILE A 1 92 ? 15.273 -5.137 2.084 1 97.44 92 ILE A N 1
ATOM 742 C CA . ILE A 1 92 ? 16.531 -4.859 2.764 1 97.44 92 ILE A CA 1
ATOM 743 C C . ILE A 1 92 ? 16.266 -4.453 4.211 1 97.44 92 ILE A C 1
ATOM 745 O O . ILE A 1 92 ? 16.969 -4.891 5.125 1 97.44 92 ILE A O 1
ATOM 749 N N . HIS A 1 93 ? 15.25 -3.668 4.414 1 96.25 93 HIS A N 1
ATOM 750 C CA . HIS A 1 93 ? 15.008 -3.074 5.727 1 96.25 93 HIS A CA 1
ATOM 751 C C . HIS A 1 93 ? 13.805 -3.723 6.41 1 96.25 93 HIS A C 1
ATOM 753 O O . HIS A 1 93 ? 12.805 -4.027 5.762 1 96.25 93 HIS A O 1
ATOM 759 N N . SER A 1 94 ? 13.906 -3.887 7.742 1 94.06 94 SER A N 1
ATOM 760 C CA . SER A 1 94 ? 12.812 -4.414 8.555 1 94.06 94 SER A CA 1
ATOM 761 C C . SER A 1 94 ? 11.93 -3.293 9.094 1 94.06 94 SER A C 1
ATOM 763 O O . SER A 1 94 ? 11.797 -3.133 10.305 1 94.06 94 SER A O 1
ATOM 765 N N . ILE A 1 95 ? 11.312 -2.543 8.242 1 95.56 95 ILE A N 1
ATOM 766 C CA . ILE A 1 95 ? 10.352 -1.5 8.594 1 95.56 95 ILE A CA 1
ATOM 767 C C . ILE A 1 95 ? 9.031 -1.757 7.875 1 95.56 95 ILE A C 1
ATOM 769 O O . ILE A 1 95 ? 8.914 -2.691 7.078 1 95.56 95 ILE A O 1
ATOM 773 N N . SER A 1 96 ? 8.023 -0.974 8.164 1 96.25 96 SER A N 1
ATOM 774 C CA . SER A 1 96 ? 6.699 -1.238 7.617 1 96.25 96 SER A CA 1
ATOM 775 C C . SER A 1 96 ? 6.672 -1.028 6.105 1 96.25 96 SER A C 1
ATOM 777 O O . SER A 1 96 ? 7.484 -0.275 5.562 1 96.25 96 SER A O 1
ATOM 779 N N . LEU A 1 97 ? 5.781 -1.685 5.453 1 98 97 LEU A N 1
ATOM 780 C CA . LEU A 1 97 ? 5.609 -1.521 4.016 1 98 97 LEU A CA 1
ATOM 781 C C . LEU A 1 97 ? 5.234 -0.083 3.672 1 98 97 LEU A C 1
ATOM 783 O O . LEU A 1 97 ? 5.695 0.461 2.666 1 98 97 LEU A O 1
ATOM 787 N N . ALA A 1 98 ? 4.379 0.565 4.477 1 98.19 98 ALA A N 1
ATOM 788 C CA . ALA A 1 98 ? 3.969 1.951 4.262 1 98.19 98 ALA A CA 1
ATOM 789 C C . ALA A 1 98 ? 5.168 2.893 4.32 1 98.19 98 ALA A C 1
ATOM 791 O O . ALA A 1 98 ? 5.297 3.799 3.496 1 98.19 98 ALA A O 1
ATOM 792 N N . ASP A 1 99 ? 6.039 2.662 5.285 1 98.06 99 ASP A N 1
ATOM 793 C CA . ASP A 1 99 ? 7.254 3.467 5.367 1 98.06 99 ASP A CA 1
ATOM 794 C C . ASP A 1 99 ? 8.102 3.314 4.102 1 98.06 99 ASP A C 1
ATOM 796 O O . ASP A 1 99 ? 8.664 4.289 3.605 1 98.06 99 ASP A O 1
ATOM 800 N N . CYS A 1 100 ? 8.172 2.109 3.607 1 98.75 100 CYS A N 1
ATOM 801 C CA . CYS A 1 100 ? 8.93 1.854 2.389 1 98.75 100 CYS A CA 1
ATOM 802 C C . CYS A 1 100 ? 8.312 2.576 1.198 1 98.75 100 CYS A C 1
ATOM 804 O O . CYS A 1 100 ? 9.023 3.016 0.294 1 98.75 100 CYS A O 1
ATOM 806 N N . PHE A 1 101 ? 7.027 2.773 1.166 1 98.94 101 PHE A N 1
ATOM 807 C CA . PHE A 1 101 ? 6.395 3.508 0.078 1 98.94 101 PHE A CA 1
ATOM 808 C C . PHE A 1 101 ? 6.758 4.984 0.138 1 98.94 101 PHE A C 1
ATOM 810 O O . PHE A 1 101 ? 6.941 5.629 -0.898 1 98.94 101 PHE A O 1
ATOM 817 N N . SER A 1 102 ? 6.855 5.547 1.356 1 98.81 102 SER A N 1
ATOM 818 C CA . SER A 1 102 ? 7.34 6.918 1.481 1 98.81 102 SER A CA 1
ATOM 819 C C . SER A 1 102 ? 8.758 7.055 0.931 1 98.81 102 SER A C 1
ATOM 821 O O . SER A 1 102 ? 9.031 7.957 0.14 1 98.81 102 SER A O 1
ATOM 823 N N . ILE A 1 103 ? 9.578 6.156 1.333 1 98.81 103 ILE A N 1
ATOM 824 C CA . ILE A 1 103 ? 10.977 6.176 0.932 1 98.81 103 ILE A CA 1
ATOM 825 C C . ILE A 1 103 ? 11.086 5.961 -0.576 1 98.81 103 ILE A C 1
ATOM 827 O O . ILE A 1 103 ? 11.828 6.672 -1.258 1 98.81 103 ILE A O 1
ATOM 831 N N . ALA A 1 104 ? 10.352 5.016 -1.107 1 98.94 104 ALA A N 1
ATOM 832 C CA . ALA A 1 104 ? 10.352 4.695 -2.533 1 98.94 104 ALA A CA 1
ATOM 833 C C . ALA A 1 104 ? 9.875 5.887 -3.361 1 98.94 104 ALA A C 1
ATOM 835 O O . ALA A 1 104 ? 10.414 6.156 -4.438 1 98.94 104 ALA A O 1
ATOM 836 N N . THR A 1 105 ? 8.812 6.547 -2.893 1 98.94 105 THR A N 1
ATOM 837 C CA . THR A 1 105 ? 8.297 7.727 -3.584 1 98.94 105 THR A CA 1
ATOM 838 C C . THR A 1 105 ? 9.352 8.828 -3.625 1 98.94 105 THR A C 1
ATOM 840 O O . THR A 1 105 ? 9.523 9.492 -4.648 1 98.94 105 THR A O 1
ATOM 843 N N . ALA A 1 106 ? 10.055 9.023 -2.502 1 98.88 106 ALA A N 1
ATOM 844 C CA . ALA A 1 106 ? 11.141 10 -2.451 1 98.88 106 ALA A CA 1
ATOM 845 C C . ALA A 1 106 ? 12.234 9.664 -3.455 1 98.88 106 ALA A C 1
ATOM 847 O O . ALA A 1 106 ? 12.703 10.531 -4.195 1 98.88 106 ALA A O 1
ATOM 848 N N . LYS A 1 107 ? 12.602 8.398 -3.467 1 98.81 107 LYS A N 1
ATOM 849 C CA . LYS A 1 107 ? 13.617 7.949 -4.414 1 98.81 107 LYS A CA 1
ATOM 850 C C . LYS A 1 107 ? 13.18 8.211 -5.852 1 98.81 107 LYS A C 1
ATOM 852 O O . LYS A 1 107 ? 13.969 8.688 -6.668 1 98.81 107 LYS A O 1
ATOM 857 N N . PHE A 1 108 ? 11.984 7.91 -6.211 1 98.81 108 PHE A N 1
ATOM 858 C CA . PHE A 1 108 ? 11.414 8.102 -7.539 1 98.81 108 PHE A CA 1
ATOM 859 C C . PHE A 1 108 ? 11.461 9.57 -7.941 1 98.81 108 PHE A C 1
ATOM 861 O O . PHE A 1 108 ? 11.773 9.898 -9.086 1 98.81 108 PHE A O 1
ATOM 868 N N . LEU A 1 109 ? 11.125 10.43 -7.008 1 98.69 109 LEU A N 1
ATOM 869 C CA . LEU A 1 109 ? 11.031 11.859 -7.27 1 98.69 109 LEU A CA 1
ATOM 870 C C . LEU A 1 109 ? 12.383 12.539 -7.066 1 98.69 109 LEU A C 1
ATOM 872 O O . LEU A 1 109 ? 12.5 13.758 -7.199 1 98.69 109 LEU A O 1
ATOM 876 N N . LYS A 1 110 ? 13.438 11.758 -6.73 1 98.25 110 LYS A N 1
ATOM 877 C CA . LYS A 1 110 ? 14.789 12.258 -6.48 1 98.25 110 LYS A CA 1
ATOM 878 C C . LYS A 1 110 ? 14.781 13.336 -5.398 1 98.25 110 LYS A C 1
ATOM 880 O O . LYS A 1 110 ? 15.328 14.422 -5.59 1 98.25 110 LYS A O 1
ATOM 885 N N . THR A 1 111 ? 14.109 13.039 -4.324 1 98.62 111 THR A N 1
ATOM 886 C CA . THR A 1 111 ? 14.031 13.898 -3.146 1 98.62 111 THR A CA 1
ATOM 887 C C . THR A 1 111 ? 14.078 13.07 -1.866 1 98.62 111 THR A C 1
ATOM 889 O O . THR A 1 111 ? 14.586 11.945 -1.868 1 98.62 111 THR A O 1
ATOM 892 N N . ARG A 1 112 ? 13.695 13.625 -0.688 1 98.62 112 ARG A N 1
ATOM 893 C CA . ARG A 1 112 ? 13.742 12.945 0.601 1 98.62 112 ARG A CA 1
ATOM 894 C C . ARG A 1 112 ? 12.328 12.703 1.138 1 98.62 112 ARG A C 1
ATOM 896 O O . ARG A 1 112 ? 11.383 13.367 0.713 1 98.62 112 ARG A O 1
ATOM 903 N N . ALA A 1 113 ? 12.266 11.742 1.951 1 98.81 113 ALA A N 1
ATOM 904 C CA . ALA A 1 113 ? 11.047 11.484 2.711 1 98.81 113 ALA A CA 1
ATOM 905 C C . ALA A 1 113 ? 11.188 11.961 4.156 1 98.81 113 ALA A C 1
ATOM 907 O O . ALA A 1 113 ? 12.156 11.609 4.836 1 98.81 113 ALA A O 1
ATOM 908 N N . LEU A 1 114 ? 10.227 12.789 4.555 1 98.69 114 LEU A N 1
ATOM 909 C CA . LEU A 1 114 ? 10.25 13.336 5.906 1 98.69 114 LEU A CA 1
ATOM 910 C C . LEU A 1 114 ? 9.539 12.406 6.883 1 98.69 114 LEU A C 1
ATOM 912 O O . LEU A 1 114 ? 8.383 12.047 6.672 1 98.69 114 LEU A O 1
ATOM 916 N N . PHE A 1 115 ? 10.227 12 7.914 1 98.56 115 PHE A N 1
ATOM 917 C CA . PHE A 1 115 ? 9.711 11.133 8.969 1 98.56 115 PHE A CA 1
ATOM 918 C C . PHE A 1 115 ? 9.828 11.812 10.328 1 98.56 115 PHE A C 1
ATOM 920 O O . PHE A 1 115 ? 10.703 12.648 10.539 1 98.56 115 PHE A O 1
ATOM 927 N N . ARG A 1 116 ? 8.852 11.43 11.18 1 97 116 ARG A N 1
ATOM 928 C CA . ARG A 1 116 ? 9.141 11.719 12.578 1 97 116 ARG A CA 1
ATOM 929 C C . ARG A 1 116 ? 10.32 10.883 13.078 1 97 116 ARG A C 1
ATOM 931 O O . ARG A 1 116 ? 10.438 9.703 12.734 1 97 116 ARG A O 1
ATOM 938 N N . ARG A 1 117 ? 11.102 11.461 13.867 1 93.06 117 ARG A N 1
ATOM 939 C CA . ARG A 1 117 ? 12.273 10.727 14.336 1 93.06 117 ARG A CA 1
ATOM 940 C C . ARG A 1 117 ? 11.875 9.602 15.281 1 93.06 117 ARG A C 1
ATOM 942 O O . ARG A 1 117 ? 11.211 9.836 16.297 1 93.06 117 ARG A O 1
ATOM 949 N N . GLU A 1 118 ? 12.094 8.43 14.828 1 88.88 118 GLU A N 1
ATOM 950 C CA . GLU A 1 118 ? 11.992 7.223 15.641 1 88.88 118 GLU A CA 1
ATOM 951 C C . GLU A 1 118 ? 13.312 6.453 15.648 1 88.88 118 GLU A C 1
ATOM 953 O O . GLU A 1 118 ? 13.961 6.32 14.609 1 88.88 118 GLU A O 1
ATOM 958 N N . GLU A 1 119 ? 13.68 6.031 16.766 1 87.69 119 GLU A N 1
ATOM 959 C CA . GLU A 1 119 ? 14.992 5.422 16.969 1 87.69 119 GLU A CA 1
ATOM 960 C C . GLU A 1 119 ? 15.227 4.293 15.961 1 87.69 119 GLU A C 1
ATOM 962 O O . GLU A 1 119 ? 16.312 4.184 15.391 1 87.69 119 GLU A O 1
ATOM 967 N N . GLU A 1 120 ? 14.289 3.521 15.758 1 86.5 120 GLU A N 1
ATOM 968 C CA . GLU A 1 120 ? 14.438 2.35 14.898 1 86.5 120 GLU A CA 1
ATOM 969 C C . GLU A 1 120 ? 14.734 2.756 13.461 1 86.5 120 GLU A C 1
ATOM 971 O O . GLU A 1 120 ? 15.562 2.137 12.797 1 86.5 120 GLU A O 1
ATOM 976 N N . LEU A 1 121 ? 14.102 3.783 12.977 1 91 121 LEU A N 1
ATOM 977 C CA . LEU A 1 121 ? 14.312 4.242 11.609 1 91 121 LEU A CA 1
ATOM 978 C C . LEU A 1 121 ? 15.617 5.023 11.484 1 91 121 LEU A C 1
ATOM 980 O O . LEU A 1 121 ? 16.328 4.91 10.484 1 91 121 LEU A O 1
ATOM 984 N N . ALA A 1 122 ? 15.883 5.781 12.516 1 88.75 122 ALA A N 1
ATOM 985 C CA . ALA A 1 122 ? 17.094 6.602 12.516 1 88.75 122 ALA A CA 1
ATOM 986 C C . ALA A 1 122 ? 18.344 5.734 12.469 1 88.75 122 ALA A C 1
ATOM 988 O O . ALA A 1 122 ? 19.359 6.125 11.875 1 88.75 122 ALA A O 1
ATOM 989 N N . LYS A 1 123 ? 18.297 4.594 13.016 1 89.81 123 LYS A N 1
ATOM 990 C CA . LYS A 1 123 ? 19.438 3.686 13.086 1 89.81 123 LYS A CA 1
ATOM 991 C C . LYS A 1 123 ? 19.719 3.059 11.719 1 89.81 123 LYS A C 1
ATOM 993 O O . LYS A 1 123 ? 20.828 2.572 11.477 1 89.81 123 LYS A O 1
ATOM 998 N N . LYS A 1 124 ? 18.797 2.963 10.781 1 89.62 124 LYS A N 1
ATOM 999 C CA . LYS A 1 124 ? 18.938 2.295 9.492 1 89.62 124 LYS A CA 1
ATOM 1000 C C . LYS A 1 124 ? 19.688 3.172 8.492 1 89.62 124 LYS A C 1
ATOM 1002 O O . LYS A 1 124 ? 20.203 2.676 7.484 1 89.62 124 LYS A O 1
ATOM 1007 N N . SER A 1 125 ? 19.922 4.426 8.773 1 88.19 125 SER A N 1
ATOM 1008 C CA . SER A 1 125 ? 20.656 5.367 7.945 1 88.19 125 SER A CA 1
ATOM 1009 C C . SER A 1 125 ? 20.266 5.238 6.477 1 88.19 125 SER A C 1
ATOM 1011 O O . SER A 1 125 ? 21.109 4.973 5.621 1 88.19 125 SER A O 1
ATOM 1013 N N . ILE A 1 126 ? 19.031 5.406 6.102 1 94.62 126 ILE A N 1
ATOM 1014 C CA . ILE A 1 126 ? 18.531 5.363 4.734 1 94.62 126 ILE A CA 1
ATOM 1015 C C . ILE A 1 126 ? 18.688 6.73 4.078 1 94.62 126 ILE A C 1
ATOM 1017 O O . ILE A 1 126 ? 18.203 7.738 4.605 1 94.62 126 ILE A O 1
ATOM 1021 N N . GLU A 1 127 ? 19.328 6.762 2.924 1 94.5 127 GLU A N 1
ATOM 1022 C CA . GLU A 1 127 ? 19.75 7.996 2.262 1 94.5 127 GLU A CA 1
ATOM 1023 C C . GLU A 1 127 ? 18.562 8.906 1.996 1 94.5 127 GLU A C 1
ATOM 1025 O O . GLU A 1 127 ? 18.656 10.133 2.125 1 94.5 127 GLU A O 1
ATOM 1030 N N . GLU A 1 128 ? 17.406 8.344 1.729 1 97.19 128 GLU A N 1
ATOM 1031 C CA . GLU A 1 128 ? 16.234 9.109 1.302 1 97.19 128 GLU A CA 1
ATOM 1032 C C . GLU A 1 128 ? 15.469 9.656 2.502 1 97.19 128 GLU A C 1
ATOM 1034 O O . GLU A 1 128 ? 14.539 10.453 2.34 1 97.19 128 GLU A O 1
ATOM 1039 N N . VAL A 1 129 ? 15.938 9.359 3.691 1 97.94 129 VAL A N 1
ATOM 1040 C CA . VAL A 1 129 ? 15.133 9.68 4.867 1 97.94 129 VAL A CA 1
ATOM 1041 C C . VAL A 1 129 ? 15.641 10.961 5.508 1 97.94 129 VAL A C 1
ATOM 1043 O O . VAL A 1 129 ? 16.844 11.133 5.711 1 97.94 129 VAL A O 1
ATOM 1046 N N . GLU A 1 130 ? 14.797 11.844 5.781 1 97.44 130 GLU A N 1
ATOM 1047 C CA . GLU A 1 130 ? 15 13.047 6.586 1 97.44 130 GLU A CA 1
ATOM 1048 C C . GLU A 1 130 ? 14.078 13.055 7.801 1 97.44 130 GLU A C 1
ATOM 1050 O O . GLU A 1 130 ? 12.953 12.555 7.738 1 97.44 130 GLU A O 1
ATOM 1055 N N . PHE A 1 131 ? 14.562 13.609 8.898 1 97.44 131 PHE A N 1
ATOM 1056 C CA . PHE A 1 131 ? 13.758 13.578 10.117 1 97.44 131 PHE A CA 1
ATOM 1057 C C . PHE A 1 131 ? 13.305 14.984 10.5 1 97.44 131 PHE A C 1
ATOM 1059 O O . PHE A 1 131 ? 14.008 15.961 10.242 1 97.44 131 PHE A O 1
ATOM 1066 N N . ILE A 1 132 ? 12.125 14.992 11.062 1 96.19 132 ILE A N 1
ATOM 1067 C CA . ILE A 1 132 ? 11.656 16.188 11.742 1 96.19 132 ILE A CA 1
ATOM 1068 C C . ILE A 1 132 ? 11.523 15.93 13.242 1 96.19 132 ILE A C 1
ATOM 1070 O O . ILE A 1 132 ? 11.109 14.844 13.648 1 96.19 132 ILE A O 1
ATOM 1074 N N . ASP A 1 133 ? 12.055 16.734 14.117 1 86.56 133 ASP A N 1
ATOM 1075 C CA . ASP A 1 133 ? 11.984 16.562 15.562 1 86.56 133 ASP A CA 1
ATOM 1076 C C . ASP A 1 133 ? 11.875 17.922 16.266 1 86.56 133 ASP A C 1
ATOM 1078 O O . ASP A 1 133 ? 12.242 18.953 15.688 1 86.56 133 ASP A O 1
ATOM 1082 N N . MET B 1 1 ? -19.375 -20.5 -26.703 1 43.88 1 MET B N 1
ATOM 1083 C CA . MET B 1 1 ? -20.188 -20.094 -25.562 1 43.88 1 MET B CA 1
ATOM 108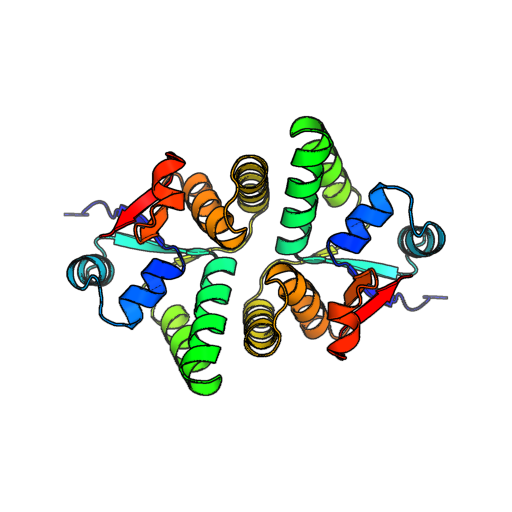4 C C . MET B 1 1 ? -19.422 -19.109 -24.672 1 43.88 1 MET B C 1
ATOM 1086 O O . MET B 1 1 ? -18.297 -19.391 -24.266 1 43.88 1 MET B O 1
ATOM 1090 N N . ASP B 1 2 ? -19.672 -17.812 -24.859 1 50.81 2 ASP B N 1
ATOM 1091 C CA . ASP B 1 2 ? -19.016 -16.703 -24.172 1 50.81 2 ASP B CA 1
ATOM 1092 C C . ASP B 1 2 ? -18.984 -16.922 -22.656 1 50.81 2 ASP B C 1
ATOM 1094 O O . ASP B 1 2 ? -20 -16.781 -21.984 1 50.81 2 ASP B O 1
ATOM 1098 N N . VAL B 1 3 ? -18.391 -18.016 -22.188 1 59.03 3 VAL B N 1
ATOM 1099 C CA . VAL B 1 3 ? -18.406 -18.406 -20.797 1 59.03 3 VAL B CA 1
ATOM 1100 C C . VAL B 1 3 ? -18.109 -17.203 -19.906 1 59.03 3 VAL B C 1
ATOM 1102 O O . VAL B 1 3 ? -17.188 -16.422 -20.188 1 59.03 3 VAL B O 1
ATOM 1105 N N . LYS B 1 4 ? -18.984 -16.797 -19.281 1 75.44 4 LYS B N 1
ATOM 1106 C CA . LYS B 1 4 ? -18.922 -15.695 -18.328 1 75.44 4 LYS B CA 1
ATOM 1107 C C . LYS B 1 4 ? -17.719 -15.82 -17.406 1 75.44 4 LYS B C 1
ATOM 1109 O O . LYS B 1 4 ? -17.562 -16.828 -16.703 1 75.44 4 LYS B O 1
ATOM 1114 N N . LYS B 1 5 ? -16.703 -15.016 -17.719 1 89 5 LYS B N 1
ATOM 1115 C CA . LYS B 1 5 ? -15.477 -15.07 -16.938 1 89 5 LYS B CA 1
ATOM 1116 C C . LYS B 1 5 ? -15.695 -14.508 -15.531 1 89 5 LYS B C 1
ATOM 1118 O O . LYS B 1 5 ? -16.406 -13.508 -15.359 1 89 5 LYS B O 1
ATOM 1123 N N . THR B 1 6 ? -15.18 -15.258 -14.539 1 95.81 6 THR B N 1
ATOM 1124 C CA . THR B 1 6 ? -15.281 -14.836 -13.141 1 95.81 6 THR B CA 1
ATOM 1125 C C . THR B 1 6 ? -14.094 -13.961 -12.758 1 95.81 6 THR B C 1
ATOM 1127 O O . THR B 1 6 ? -12.945 -14.273 -13.086 1 95.81 6 THR B O 1
ATOM 1130 N N . LYS B 1 7 ? -14.414 -12.773 -12.203 1 98.12 7 LYS B N 1
ATOM 1131 C CA . LYS B 1 7 ? -13.359 -11.906 -11.695 1 98.12 7 LYS B CA 1
ATOM 1132 C C . LYS B 1 7 ? -13.016 -12.242 -10.25 1 98.12 7 LYS B C 1
ATOM 1134 O O . LYS B 1 7 ? -13.906 -12.547 -9.453 1 98.12 7 LYS B O 1
ATOM 1139 N N . ILE B 1 8 ? -11.719 -12.172 -9.898 1 98.69 8 ILE B N 1
ATOM 1140 C CA . ILE B 1 8 ? -11.312 -12.398 -8.516 1 98.69 8 ILE B CA 1
ATOM 1141 C C . ILE B 1 8 ? -10.055 -11.586 -8.219 1 98.69 8 ILE B C 1
ATOM 1143 O O . ILE B 1 8 ? -9.203 -11.406 -9.094 1 98.69 8 ILE B O 1
ATOM 1147 N N . VAL B 1 9 ? -9.977 -11.023 -7.074 1 98.94 9 VAL B N 1
ATOM 1148 C CA . VAL B 1 9 ? -8.758 -10.367 -6.621 1 98.94 9 VAL B CA 1
ATOM 1149 C C . VAL B 1 9 ? -7.875 -11.367 -5.875 1 98.94 9 VAL B C 1
ATOM 1151 O O . VAL B 1 9 ? -8.359 -12.109 -5.016 1 98.94 9 VAL B O 1
ATOM 1154 N N . LEU B 1 10 ? -6.629 -11.438 -6.262 1 98.88 10 LEU B N 1
ATOM 1155 C CA . LEU B 1 10 ? -5.703 -12.359 -5.605 1 98.88 10 LEU B CA 1
ATOM 1156 C C . LEU B 1 10 ? -4.91 -11.641 -4.516 1 98.88 10 LEU B C 1
ATOM 1158 O O . LEU B 1 10 ? -4.258 -10.633 -4.781 1 98.88 10 LEU B O 1
ATOM 1162 N N . ASP B 1 11 ? -4.961 -12.18 -3.301 1 98.69 11 ASP B N 1
ATOM 1163 C CA . ASP B 1 11 ? -4.074 -11.703 -2.242 1 98.69 11 ASP B CA 1
ATOM 1164 C C . ASP B 1 11 ? -2.646 -12.203 -2.457 1 98.69 11 ASP B C 1
ATOM 1166 O O . ASP B 1 11 ? -2.418 -13.125 -3.24 1 98.69 11 ASP B O 1
ATOM 1170 N N . SER B 1 12 ? -1.724 -11.547 -1.79 1 98.69 12 SER B N 1
ATOM 1171 C CA . SER B 1 12 ? -0.308 -11.844 -1.979 1 98.69 12 SER B CA 1
ATOM 1172 C C . SER B 1 12 ? -0 -13.305 -1.646 1 98.69 12 SER B C 1
ATOM 1174 O O . SER B 1 12 ? 0.785 -13.953 -2.34 1 98.69 12 SER B O 1
ATOM 1176 N N . GLY B 1 13 ? -0.627 -13.82 -0.583 1 98 13 GLY B N 1
ATOM 1177 C CA . GLY B 1 13 ? -0.365 -15.188 -0.179 1 98 13 GLY B CA 1
ATOM 1178 C C . GLY B 1 13 ? -0.742 -16.203 -1.239 1 98 13 GLY B C 1
ATOM 1179 O O . GLY B 1 13 ? -0.051 -17.219 -1.417 1 98 13 GLY B O 1
ATOM 1180 N N . VAL B 1 14 ? -1.821 -15.945 -1.892 1 98.62 14 VAL B N 1
ATOM 1181 C CA . VAL B 1 14 ? -2.293 -16.844 -2.939 1 98.62 14 VAL B CA 1
ATOM 1182 C C . VAL B 1 14 ? -1.345 -16.797 -4.137 1 98.62 14 VAL B C 1
ATOM 1184 O O . VAL B 1 14 ? -0.987 -17.828 -4.703 1 98.62 14 VAL B O 1
ATOM 1187 N N . ILE B 1 15 ? -0.922 -15.625 -4.52 1 98.62 15 ILE B N 1
ATOM 1188 C CA . ILE B 1 15 ? 0.002 -15.453 -5.633 1 98.62 15 ILE B CA 1
ATOM 1189 C C . ILE B 1 15 ? 1.303 -16.203 -5.348 1 98.62 15 ILE B C 1
ATOM 1191 O O . ILE B 1 15 ? 1.812 -16.922 -6.203 1 98.62 15 ILE B O 1
ATOM 1195 N N . LEU B 1 16 ? 1.811 -16.031 -4.141 1 98.62 16 LEU B N 1
ATOM 1196 C CA . LEU B 1 16 ? 3.037 -16.703 -3.732 1 98.62 16 LEU B CA 1
ATOM 1197 C C . LEU B 1 16 ? 2.861 -18.219 -3.777 1 98.62 16 LEU B C 1
ATOM 1199 O O . LEU B 1 16 ? 3.768 -18.938 -4.199 1 98.62 16 LEU B O 1
ATOM 1203 N N . SER B 1 17 ? 1.672 -18.688 -3.357 1 98.31 17 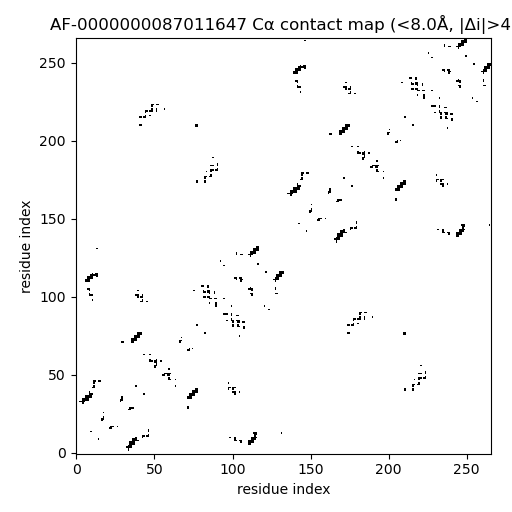SER B N 1
ATOM 1204 C CA . SER B 1 17 ? 1.384 -20.125 -3.402 1 98.31 17 SER B CA 1
ATOM 1205 C C . SER B 1 17 ? 1.374 -20.641 -4.836 1 98.31 17 SER B C 1
ATOM 1207 O O . SER B 1 17 ? 1.883 -21.719 -5.113 1 98.31 17 SER B O 1
ATOM 1209 N N . PHE B 1 18 ? 0.762 -19.875 -5.754 1 98 18 PHE B N 1
ATOM 1210 C CA . PHE B 1 18 ? 0.783 -20.25 -7.164 1 98 18 PHE B CA 1
ATOM 1211 C C . PHE B 1 18 ? 2.215 -20.406 -7.66 1 98 18 PHE B C 1
ATOM 1213 O O . PHE B 1 18 ? 2.529 -21.375 -8.352 1 98 18 PHE B O 1
ATOM 1220 N N . LEU B 1 19 ? 3.082 -19.5 -7.273 1 97.44 19 LEU B N 1
ATOM 1221 C CA . LEU B 1 19 ? 4.469 -19.5 -7.723 1 97.44 19 LEU B CA 1
ATOM 1222 C C . LEU B 1 19 ? 5.23 -20.688 -7.156 1 97.44 19 LEU B C 1
ATOM 1224 O O . LEU B 1 19 ? 6.215 -21.141 -7.75 1 97.44 19 LEU B O 1
ATOM 1228 N N . GLU B 1 20 ? 4.75 -21.219 -6.047 1 97.19 20 GLU B N 1
ATOM 1229 C CA . GLU B 1 20 ? 5.371 -22.391 -5.426 1 97.19 20 GLU B CA 1
ATOM 1230 C C . GLU B 1 20 ? 4.777 -23.688 -5.969 1 97.19 20 GLU B C 1
ATOM 1232 O O . GLU B 1 20 ? 5.148 -24.766 -5.527 1 97.19 20 GLU B O 1
ATOM 1237 N N . GLY B 1 21 ? 3.805 -23.531 -6.836 1 96.88 21 GLY B N 1
ATOM 1238 C CA . GLY B 1 21 ? 3.229 -24.703 -7.48 1 96.88 21 GLY B CA 1
ATOM 1239 C C . GLY B 1 21 ? 2.035 -25.266 -6.734 1 96.88 21 GLY B C 1
ATOM 1240 O O . GLY B 1 21 ? 1.606 -26.391 -6.996 1 96.88 21 GLY B O 1
ATOM 1241 N N . GLU B 1 22 ? 1.588 -24.453 -5.832 1 97.75 22 GLU B N 1
ATOM 1242 C CA . GLU B 1 22 ? 0.395 -24.875 -5.102 1 97.75 22 GLU B CA 1
ATOM 1243 C C . GLU B 1 22 ? -0.876 -24.453 -5.832 1 97.75 22 GLU B C 1
ATOM 1245 O O . GLU B 1 22 ? -0.842 -23.562 -6.684 1 97.75 22 GLU B O 1
ATOM 1250 N N . PHE B 1 23 ? -2.043 -25.156 -5.516 1 97.44 23 PHE B N 1
ATOM 1251 C CA . PHE B 1 23 ? -3.367 -24.844 -6.035 1 97.44 23 PHE B CA 1
ATOM 1252 C C . PHE B 1 23 ? -3.371 -24.875 -7.559 1 97.44 23 PHE B C 1
ATOM 1254 O O . PHE B 1 23 ? -3.871 -23.938 -8.195 1 97.44 23 PHE B O 1
ATOM 1261 N N . ARG B 1 24 ? -2.791 -25.875 -8.148 1 96.75 24 ARG B N 1
ATOM 1262 C CA . ARG B 1 24 ? -2.611 -26.016 -9.594 1 96.75 24 ARG B CA 1
ATOM 1263 C C . ARG B 1 24 ? -3.953 -25.984 -10.32 1 96.75 24 ARG B C 1
ATOM 1265 O O . ARG B 1 24 ? -4.074 -25.375 -11.383 1 96.75 24 ARG B O 1
ATOM 1272 N N . ASP B 1 25 ? -4.91 -26.625 -9.727 1 96.25 25 ASP B N 1
ATOM 1273 C CA . ASP B 1 25 ? -6.23 -26.672 -10.344 1 96.25 25 ASP B CA 1
ATOM 1274 C C . ASP B 1 25 ? -6.82 -25.266 -10.492 1 96.25 25 ASP B C 1
ATOM 1276 O O . ASP B 1 25 ? -7.402 -24.938 -11.531 1 96.25 25 ASP B O 1
ATOM 1280 N N . TYR B 1 26 ? -6.672 -24.5 -9.469 1 96.44 26 TYR B N 1
ATOM 1281 C CA . TYR B 1 26 ? -7.188 -23.141 -9.516 1 96.44 26 TYR B CA 1
ATOM 1282 C C . TYR B 1 26 ? -6.406 -22.297 -10.523 1 96.44 26 TYR B C 1
ATOM 1284 O O . TYR B 1 26 ? -6.996 -21.531 -11.289 1 96.44 26 TYR B O 1
ATOM 1292 N N . TYR B 1 27 ? -5.117 -22.453 -10.484 1 96.62 27 TYR B N 1
ATOM 1293 C CA . TYR B 1 27 ? -4.246 -21.719 -11.398 1 96.62 27 TYR B CA 1
ATOM 1294 C C . TYR B 1 27 ? -4.578 -22.047 -12.852 1 96.62 27 TYR B C 1
ATOM 1296 O O . TYR B 1 27 ? -4.539 -21.156 -13.711 1 96.62 27 TYR B O 1
ATOM 1304 N N . GLU B 1 28 ? -4.938 -23.25 -13.133 1 96.19 28 GLU B N 1
ATOM 1305 C CA . GLU B 1 28 ? -5.305 -23.672 -14.484 1 96.19 28 GLU B CA 1
ATOM 1306 C C . GLU B 1 28 ? -6.555 -22.953 -14.969 1 96.19 28 GLU B C 1
ATOM 1308 O O . GLU B 1 28 ? -6.688 -22.656 -16.156 1 96.19 28 GLU B O 1
ATOM 1313 N N . LYS B 1 29 ? -7.453 -22.719 -14.055 1 96.5 29 LYS B N 1
ATOM 1314 C CA . LYS B 1 29 ? -8.656 -21.969 -14.414 1 96.5 29 LYS B CA 1
ATOM 1315 C C . LYS B 1 29 ? -8.312 -20.562 -14.852 1 96.5 29 LYS B C 1
ATOM 1317 O O . LYS B 1 29 ? -8.977 -19.984 -15.719 1 96.5 29 LYS B O 1
ATOM 1322 N N . ILE B 1 30 ? -7.293 -19.969 -14.258 1 95.75 30 ILE B N 1
ATOM 1323 C CA . ILE B 1 30 ? -6.812 -18.656 -14.656 1 95.75 30 ILE B CA 1
ATOM 1324 C C . ILE B 1 30 ? -6.184 -18.734 -16.047 1 95.75 30 ILE B C 1
ATOM 1326 O O . ILE B 1 30 ? -6.5 -17.922 -16.922 1 95.75 30 ILE B O 1
ATOM 1330 N N . LEU B 1 31 ? -5.41 -19.75 -16.266 1 94.31 31 LEU B N 1
ATOM 1331 C CA . LEU B 1 31 ? -4.715 -19.922 -17.531 1 94.31 31 LEU B CA 1
ATOM 1332 C C . LEU B 1 31 ? -5.707 -20.156 -18.672 1 94.31 31 LEU B C 1
ATOM 1334 O O . LEU B 1 31 ? -5.48 -19.719 -19.797 1 94.31 31 LEU B O 1
ATOM 1338 N N . ASN B 1 32 ? -6.711 -20.75 -18.328 1 95.38 32 ASN B N 1
ATOM 1339 C CA . ASN B 1 32 ? -7.734 -21.062 -19.328 1 95.38 32 ASN B CA 1
ATOM 1340 C C . ASN B 1 32 ? -8.719 -19.906 -19.484 1 95.38 32 ASN B C 1
ATOM 1342 O O . ASN B 1 32 ? -9.727 -20.031 -20.188 1 95.38 32 ASN B O 1
ATOM 1346 N N . GLN B 1 33 ? -8.523 -18.891 -18.75 1 94.25 33 GLN B N 1
ATOM 1347 C CA . GLN B 1 33 ? -9.281 -17.656 -18.859 1 94.25 33 GLN B CA 1
ATOM 1348 C C . GLN B 1 33 ? -10.711 -17.844 -18.359 1 94.25 33 GLN B C 1
ATOM 1350 O O . GLN B 1 33 ? -11.633 -17.172 -18.844 1 94.25 33 GLN B O 1
ATOM 1355 N N . GLU B 1 34 ? -10.789 -18.828 -17.531 1 96.31 34 GLU B N 1
ATOM 1356 C CA . GLU B 1 34 ? -12.062 -18.984 -16.844 1 96.31 34 GLU B CA 1
ATOM 1357 C C . GLU B 1 34 ? -12.211 -17.984 -15.711 1 96.31 34 GLU B C 1
ATOM 1359 O O . GLU B 1 34 ? -13.336 -17.609 -15.344 1 96.31 34 GLU B O 1
ATOM 1364 N N . ILE B 1 35 ? -11.133 -17.609 -15.211 1 97.31 35 ILE B N 1
ATOM 1365 C CA . ILE B 1 35 ? -11.055 -16.625 -14.133 1 97.31 35 ILE B CA 1
ATOM 1366 C C . ILE B 1 35 ? -10.156 -15.469 -14.555 1 97.31 35 ILE B C 1
ATOM 1368 O O . ILE B 1 35 ? -9.078 -15.68 -15.125 1 97.31 35 ILE B O 1
ATOM 1372 N N . ILE B 1 36 ? -10.617 -14.273 -14.359 1 97.62 36 ILE B N 1
ATOM 1373 C CA . ILE B 1 36 ? -9.805 -13.078 -14.555 1 97.62 36 ILE B CA 1
ATOM 1374 C C . ILE B 1 36 ? -9.227 -12.625 -13.211 1 97.62 36 ILE B C 1
ATOM 1376 O O . ILE B 1 36 ? -9.938 -12.047 -12.391 1 97.62 36 ILE B O 1
ATOM 1380 N N . PRO B 1 37 ? -7.965 -12.828 -13.047 1 98.62 37 PRO B N 1
ATOM 1381 C CA . PRO B 1 37 ? -7.332 -12.461 -11.773 1 98.62 37 PRO B CA 1
ATOM 1382 C C . PRO B 1 37 ? -6.891 -11 -11.734 1 98.62 37 PRO B C 1
ATOM 1384 O O . PRO B 1 37 ? -6.293 -10.508 -12.695 1 98.62 37 PRO B O 1
ATOM 1387 N N . TYR B 1 38 ? -7.211 -10.32 -10.68 1 98.81 38 TYR B N 1
ATOM 1388 C CA . TYR B 1 38 ? -6.758 -8.961 -10.414 1 98.81 38 TYR B CA 1
ATOM 1389 C C . TYR B 1 38 ? -5.746 -8.938 -9.273 1 98.81 38 TYR B C 1
ATOM 1391 O O . TYR B 1 38 ? -5.867 -9.703 -8.312 1 98.81 38 TYR B O 1
ATOM 1399 N N . ILE B 1 39 ? -4.734 -8.125 -9.391 1 98.88 39 ILE B N 1
ATOM 1400 C CA . ILE B 1 39 ? -3.738 -7.918 -8.344 1 98.88 39 ILE B CA 1
ATOM 1401 C C . ILE B 1 39 ? -3.58 -6.422 -8.07 1 98.88 39 ILE B C 1
ATOM 1403 O O . ILE B 1 39 ? -3.301 -5.645 -8.984 1 98.88 39 ILE B O 1
ATOM 1407 N N . ASN B 1 40 ? -3.807 -6.02 -6.828 1 98.94 40 ASN B N 1
ATOM 1408 C CA . ASN B 1 40 ? -3.504 -4.648 -6.438 1 98.94 40 ASN B CA 1
ATOM 1409 C C . ASN B 1 40 ? -2 -4.395 -6.387 1 98.94 40 ASN B C 1
ATOM 1411 O O . ASN B 1 40 ? -1.238 -5.25 -5.93 1 98.94 40 ASN B O 1
ATOM 1415 N N . THR B 1 41 ? -1.567 -3.229 -6.734 1 98.88 41 THR B N 1
ATOM 1416 C CA . THR B 1 41 ? -0.145 -2.91 -6.805 1 98.88 41 THR B CA 1
ATOM 1417 C C . THR B 1 41 ? 0.512 -3.062 -5.434 1 98.88 41 THR B C 1
ATOM 1419 O O . THR B 1 41 ? 1.685 -3.432 -5.34 1 98.88 41 THR B O 1
ATOM 1422 N N . VAL B 1 42 ? -0.179 -2.824 -4.363 1 98.94 42 VAL B N 1
ATOM 1423 C CA . VAL B 1 42 ? 0.37 -2.996 -3.021 1 98.94 42 VAL B CA 1
ATOM 1424 C C . VAL B 1 42 ? 0.639 -4.477 -2.76 1 98.94 42 VAL B C 1
ATOM 1426 O O . VAL B 1 42 ? 1.688 -4.836 -2.219 1 98.94 42 VAL B O 1
ATOM 1429 N N . ASN B 1 43 ? -0.285 -5.309 -3.168 1 98.88 43 ASN B N 1
ATOM 1430 C CA . ASN B 1 43 ? -0.11 -6.75 -2.994 1 98.88 43 ASN B CA 1
ATOM 1431 C C . ASN B 1 43 ? 1.011 -7.285 -3.881 1 98.88 43 ASN B C 1
ATOM 1433 O O . ASN B 1 43 ? 1.744 -8.195 -3.479 1 98.88 43 ASN B O 1
ATOM 1437 N N . LEU B 1 44 ? 1.075 -6.73 -5.094 1 98.88 44 LEU B N 1
ATOM 1438 C CA . LEU B 1 44 ? 2.18 -7.113 -5.965 1 98.88 44 LEU B CA 1
ATOM 1439 C C . LEU B 1 44 ? 3.52 -6.723 -5.348 1 98.88 44 LEU B C 1
ATOM 1441 O O . LEU B 1 44 ? 4.5 -7.465 -5.465 1 98.88 44 LEU B O 1
ATOM 1445 N N . THR B 1 45 ? 3.592 -5.566 -4.688 1 98.94 45 THR B N 1
ATOM 1446 C CA . THR B 1 45 ? 4.793 -5.137 -3.98 1 98.94 45 THR B CA 1
ATOM 1447 C C . THR B 1 45 ? 5.168 -6.137 -2.891 1 98.94 45 THR B C 1
ATOM 1449 O O . THR B 1 45 ? 6.344 -6.457 -2.711 1 98.94 45 THR B O 1
ATOM 1452 N N . GLU B 1 46 ? 4.133 -6.594 -2.209 1 98.88 46 GLU B N 1
ATOM 1453 C CA . GLU B 1 46 ? 4.352 -7.59 -1.164 1 98.88 46 GLU B CA 1
ATOM 1454 C C . GLU B 1 46 ? 4.93 -8.883 -1.742 1 98.88 46 GLU B C 1
ATOM 1456 O O . GLU B 1 46 ? 5.879 -9.445 -1.192 1 98.88 46 GLU B O 1
ATOM 1461 N N . VAL B 1 47 ? 4.355 -9.359 -2.826 1 98.88 47 VAL B N 1
ATOM 1462 C CA . VAL B 1 47 ? 4.871 -10.547 -3.496 1 98.88 47 VAL B CA 1
ATOM 1463 C C . VAL B 1 47 ? 6.336 -10.336 -3.867 1 98.88 47 VAL B C 1
ATOM 1465 O O . VAL B 1 47 ? 7.168 -11.227 -3.656 1 98.88 47 VAL B O 1
ATOM 1468 N N . TYR B 1 48 ? 6.641 -9.141 -4.34 1 98.94 48 TYR B N 1
ATOM 1469 C CA . TYR B 1 48 ? 7.98 -8.797 -4.809 1 98.94 48 TYR B CA 1
ATOM 1470 C C . TYR B 1 48 ? 8.992 -8.875 -3.672 1 98.94 48 TYR B C 1
ATOM 1472 O O . TYR B 1 48 ? 10.023 -9.539 -3.795 1 98.94 48 TYR B O 1
ATOM 1480 N N . TYR B 1 49 ? 8.695 -8.219 -2.516 1 98.81 49 TYR B N 1
ATOM 1481 C CA . TYR B 1 49 ? 9.734 -8.188 -1.494 1 98.81 49 TYR B CA 1
ATOM 1482 C C . TYR B 1 49 ? 9.852 -9.539 -0.798 1 98.81 49 TYR B C 1
ATOM 1484 O O . TYR B 1 49 ? 10.93 -9.922 -0.343 1 98.81 49 TYR B O 1
ATOM 1492 N N . VAL B 1 50 ? 8.758 -10.352 -0.697 1 98.75 50 VAL B N 1
ATOM 1493 C CA . VAL B 1 50 ? 8.828 -11.688 -0.119 1 98.75 50 VAL B CA 1
ATOM 1494 C C . VAL B 1 50 ? 9.719 -12.57 -0.984 1 98.75 50 VAL B C 1
ATOM 1496 O O . VAL B 1 50 ? 10.57 -13.305 -0.467 1 98.75 50 VAL B O 1
ATOM 1499 N N . LEU B 1 51 ? 9.523 -12.492 -2.318 1 98.88 51 LEU B N 1
ATOM 1500 C CA . LEU B 1 51 ? 10.367 -13.242 -3.246 1 98.88 51 LEU B CA 1
ATOM 1501 C C . LEU B 1 51 ? 11.82 -12.789 -3.146 1 98.88 51 LEU B C 1
ATOM 1503 O O . LEU B 1 51 ? 12.734 -13.617 -3.143 1 98.88 51 LEU B O 1
ATOM 1507 N N . CYS B 1 52 ? 11.984 -11.484 -3.094 1 98.88 52 CYS B N 1
ATOM 1508 C CA . CYS B 1 52 ? 13.328 -10.93 -2.982 1 98.88 52 CYS B CA 1
ATOM 1509 C C . CYS B 1 52 ? 14.07 -11.523 -1.792 1 98.88 52 CYS B C 1
ATOM 1511 O O . CYS B 1 52 ? 15.234 -11.906 -1.908 1 98.88 52 CYS B O 1
ATOM 1513 N N . ARG B 1 53 ? 13.461 -11.648 -0.66 1 98.69 53 ARG B N 1
ATOM 1514 C CA . ARG B 1 53 ? 14.062 -12.188 0.555 1 98.69 53 ARG B CA 1
ATOM 1515 C C . ARG B 1 53 ? 14.305 -13.688 0.424 1 98.69 53 ARG B C 1
ATOM 1517 O O . ARG B 1 53 ? 15.273 -14.219 0.983 1 98.69 53 ARG B O 1
ATOM 1524 N N . LYS B 1 54 ? 13.438 -14.328 -0.309 1 98.56 54 LYS B N 1
ATOM 1525 C CA . LYS B 1 54 ? 13.484 -15.781 -0.4 1 98.56 54 LYS B CA 1
ATOM 1526 C C . LYS B 1 54 ? 14.523 -16.234 -1.427 1 98.56 54 LYS B C 1
ATOM 1528 O O . LYS B 1 54 ? 15.242 -17.203 -1.201 1 98.56 54 LYS B O 1
ATOM 1533 N N . ILE B 1 55 ? 14.578 -15.531 -2.578 1 98.5 55 ILE B N 1
ATOM 1534 C CA . ILE B 1 55 ? 15.344 -16.125 -3.67 1 98.5 55 ILE B CA 1
ATOM 1535 C C . ILE B 1 55 ? 16.281 -15.078 -4.258 1 98.5 55 ILE B C 1
ATOM 1537 O O . ILE B 1 55 ? 16.969 -15.344 -5.246 1 98.5 55 ILE B O 1
ATOM 1541 N N . GLY B 1 56 ? 16.281 -13.875 -3.75 1 98.56 56 GLY B N 1
ATOM 1542 C CA . GLY B 1 56 ? 17.203 -12.836 -4.184 1 98.56 56 GLY B CA 1
ATOM 1543 C C . GLY B 1 56 ? 16.562 -11.828 -5.121 1 98.56 56 GLY B C 1
ATOM 1544 O O . GLY B 1 56 ? 15.578 -12.133 -5.785 1 98.56 56 GLY B O 1
ATOM 1545 N N . LYS B 1 57 ? 17.188 -10.633 -5.184 1 98.38 57 LYS B N 1
ATOM 1546 C CA . LYS B 1 57 ? 16.641 -9.461 -5.875 1 98.38 57 LYS B CA 1
ATOM 1547 C C . LYS B 1 57 ? 16.469 -9.734 -7.367 1 98.38 57 LYS B C 1
ATOM 1549 O O . LYS B 1 57 ? 15.414 -9.461 -7.934 1 98.38 57 LYS B O 1
ATOM 1554 N N . GLU B 1 58 ? 17.453 -10.273 -8.039 1 98.5 58 GLU B N 1
ATOM 1555 C CA . GLU B 1 58 ? 17.438 -10.461 -9.492 1 98.5 58 GLU B CA 1
ATOM 1556 C C . GLU B 1 58 ? 16.359 -11.438 -9.914 1 98.5 58 GLU B C 1
ATOM 1558 O O . GLU B 1 58 ? 15.586 -11.164 -10.836 1 98.5 58 GLU B O 1
ATOM 1563 N N . LYS B 1 59 ? 16.266 -12.562 -9.242 1 98.75 59 LYS B N 1
ATOM 1564 C CA . LYS B 1 59 ? 15.258 -13.57 -9.562 1 98.75 59 LYS B CA 1
ATOM 1565 C C . LYS B 1 59 ? 13.852 -13.055 -9.266 1 98.75 59 LYS B C 1
ATOM 1567 O O . LYS B 1 59 ? 12.922 -13.297 -10.031 1 98.75 59 LYS B O 1
ATOM 1572 N N . ALA B 1 60 ? 13.727 -12.383 -8.141 1 98.81 60 ALA B N 1
ATOM 1573 C CA . ALA B 1 60 ? 12.438 -11.797 -7.785 1 98.81 60 ALA B CA 1
ATOM 1574 C C . ALA B 1 60 ? 11.961 -10.828 -8.867 1 98.81 60 ALA B C 1
ATOM 1576 O O . ALA B 1 60 ? 10.797 -10.859 -9.266 1 98.81 60 ALA B O 1
ATOM 1577 N N . GLU B 1 61 ? 12.859 -9.961 -9.32 1 98.69 61 GLU B N 1
ATOM 1578 C CA . GLU B 1 61 ? 12.523 -8.992 -10.352 1 98.69 61 GLU B CA 1
ATOM 1579 C C . GLU B 1 61 ? 12.062 -9.68 -11.633 1 98.69 61 GLU B C 1
ATOM 1581 O O . GLU B 1 61 ? 11.102 -9.234 -12.273 1 98.69 61 GLU B O 1
ATOM 1586 N N . GLU B 1 62 ? 12.719 -10.719 -11.984 1 98.69 62 GLU B N 1
ATOM 1587 C CA . GLU B 1 62 ? 12.367 -11.461 -13.188 1 98.69 62 GLU B CA 1
ATOM 1588 C C . GLU B 1 62 ? 10.961 -12.047 -13.078 1 98.69 62 GLU B C 1
ATOM 1590 O O . GLU B 1 62 ? 10.188 -12.016 -14.039 1 98.69 62 GLU B O 1
ATOM 1595 N N . ILE B 1 63 ? 10.68 -12.594 -11.945 1 98.69 63 ILE B N 1
ATOM 1596 C CA . ILE B 1 63 ? 9.375 -13.203 -11.727 1 98.69 63 ILE B CA 1
ATOM 1597 C C . ILE B 1 63 ? 8.289 -12.133 -11.789 1 98.69 63 ILE B C 1
ATOM 1599 O O . ILE B 1 63 ? 7.262 -12.312 -12.453 1 98.69 63 ILE B O 1
ATOM 1603 N N . ILE B 1 64 ? 8.5 -10.977 -11.172 1 98.81 64 ILE B N 1
ATOM 1604 C CA . ILE B 1 64 ? 7.52 -9.891 -11.156 1 98.81 64 ILE B CA 1
ATOM 1605 C C . ILE B 1 64 ? 7.309 -9.367 -12.578 1 98.81 64 ILE B C 1
ATOM 1607 O O . ILE B 1 64 ? 6.172 -9.125 -12.992 1 98.81 64 ILE B O 1
ATOM 1611 N N . LYS B 1 65 ? 8.367 -9.219 -13.297 1 98.25 65 LYS B N 1
ATOM 1612 C CA . LYS B 1 65 ? 8.266 -8.797 -14.695 1 98.25 65 LYS B CA 1
ATOM 1613 C C . LYS B 1 65 ? 7.441 -9.797 -15.508 1 98.25 65 LYS B C 1
ATOM 1615 O O . LYS B 1 65 ? 6.633 -9.398 -16.344 1 98.25 65 LYS B O 1
ATOM 1620 N N . SER B 1 66 ? 7.676 -11.031 -15.242 1 98 66 SER B N 1
ATOM 1621 C CA . SER B 1 66 ? 6.945 -12.078 -15.961 1 98 66 SER B CA 1
ATOM 1622 C C . SER B 1 66 ? 5.457 -12.031 -15.633 1 98 66 SER B C 1
ATOM 1624 O O . SER B 1 66 ? 4.613 -12.258 -16.5 1 98 66 SER B O 1
ATOM 1626 N N . ILE B 1 67 ? 5.152 -11.773 -14.367 1 97.75 67 ILE B N 1
ATOM 1627 C CA . ILE B 1 67 ? 3.758 -11.648 -13.953 1 97.75 67 ILE B CA 1
ATOM 1628 C C . ILE B 1 67 ? 3.096 -10.5 -14.719 1 97.75 67 ILE B C 1
ATOM 1630 O O . ILE B 1 67 ? 2.025 -10.68 -15.305 1 97.75 67 ILE B O 1
ATOM 1634 N N . ILE B 1 68 ? 3.74 -9.375 -14.766 1 96.88 68 ILE B N 1
ATOM 1635 C CA . ILE B 1 68 ? 3.191 -8.164 -15.367 1 96.88 68 ILE B CA 1
ATOM 1636 C C . ILE B 1 68 ? 3.062 -8.352 -16.875 1 96.88 68 ILE B C 1
ATOM 1638 O O . ILE B 1 68 ? 2.053 -7.973 -17.469 1 96.88 68 ILE B O 1
ATOM 1642 N N . LYS B 1 69 ? 3.994 -9.008 -17.453 1 96.38 69 LYS B N 1
ATOM 1643 C CA . LYS B 1 69 ? 4.062 -9.109 -18.906 1 96.38 69 LYS B CA 1
ATOM 1644 C C . LYS B 1 69 ? 3.207 -10.266 -19.422 1 96.38 69 LYS B C 1
ATOM 1646 O O . LYS B 1 69 ? 2.92 -10.344 -20.625 1 96.38 69 LYS B O 1
ATOM 1651 N N . SER B 1 70 ? 2.906 -11.203 -18.547 1 94.31 70 SER B N 1
ATOM 1652 C CA . SER B 1 70 ? 2.197 -12.414 -18.953 1 94.31 70 SER B CA 1
ATOM 1653 C C . SER B 1 70 ? 0.858 -12.078 -19.594 1 94.31 70 SER B C 1
ATOM 1655 O O . SER B 1 70 ? 0.387 -12.805 -20.484 1 94.31 70 SER B O 1
ATOM 1657 N N . GLY B 1 71 ? 0.227 -11.016 -19.078 1 92.69 71 GLY B N 1
ATOM 1658 C CA . GLY B 1 71 ? -1.09 -10.641 -19.578 1 92.69 71 GLY B CA 1
ATOM 1659 C C . GLY B 1 71 ? -2.217 -11.391 -18.891 1 92.69 71 GLY B C 1
ATOM 1660 O O . GLY B 1 71 ? -3.393 -11.133 -19.156 1 92.69 71 GLY B O 1
ATOM 1661 N N . TYR B 1 72 ? -1.884 -12.25 -18.031 1 94.5 72 TYR B N 1
ATOM 1662 C CA . TYR B 1 72 ? -2.887 -13.062 -17.344 1 94.5 72 TYR B CA 1
ATOM 1663 C C . TYR B 1 72 ? -3.496 -12.312 -16.172 1 94.5 72 TYR B C 1
ATOM 1665 O O . TYR B 1 72 ? -4.602 -12.633 -15.727 1 94.5 72 TYR B O 1
ATOM 1673 N N . TYR B 1 73 ? -2.787 -11.344 -15.672 1 97.38 73 TYR B N 1
ATOM 1674 C CA . TYR B 1 73 ? -3.209 -10.633 -14.477 1 97.38 73 TYR B CA 1
ATOM 1675 C C . TYR B 1 73 ? -3.562 -9.188 -14.797 1 97.38 73 TYR B C 1
ATOM 1677 O O . TYR B 1 73 ? -2.871 -8.531 -15.586 1 97.38 73 TYR B O 1
ATOM 1685 N N . GLU B 1 74 ? -4.656 -8.742 -14.312 1 98.19 74 GLU B N 1
ATOM 1686 C CA . GLU B 1 74 ? -4.98 -7.324 -14.352 1 98.19 74 GLU B CA 1
ATOM 1687 C C . GLU B 1 74 ? -4.441 -6.602 -13.117 1 98.19 74 GLU B C 1
ATOM 1689 O O . GLU B 1 74 ? -4.883 -6.863 -12 1 98.19 74 GLU B O 1
ATOM 1694 N N . ILE B 1 75 ? -3.518 -5.691 -13.328 1 98.5 75 ILE B N 1
ATOM 1695 C CA . ILE B 1 75 ? -2.914 -4.957 -12.219 1 98.5 75 ILE B CA 1
ATOM 1696 C C . ILE B 1 75 ? -3.723 -3.693 -11.938 1 98.5 75 ILE B C 1
ATOM 1698 O O . ILE B 1 75 ? -3.992 -2.906 -12.852 1 98.5 75 ILE B O 1
ATOM 1702 N N . VAL B 1 76 ? -4.137 -3.52 -10.734 1 98.44 76 VAL B N 1
ATOM 1703 C CA . VAL B 1 76 ? -4.977 -2.4 -10.32 1 98.44 76 VAL B CA 1
ATOM 1704 C C . VAL B 1 76 ? -4.215 -1.52 -9.336 1 98.44 76 VAL B C 1
ATOM 1706 O O . VAL B 1 76 ? -3.602 -2.021 -8.391 1 98.44 76 VAL B O 1
ATOM 1709 N N . GLY B 1 77 ? -4.18 -0.22 -9.562 1 98.25 77 GLY B N 1
ATOM 1710 C CA . GLY B 1 77 ? -3.559 0.715 -8.641 1 98.25 77 GLY B CA 1
ATOM 1711 C C . GLY B 1 77 ? -4.461 1.1 -7.48 1 98.25 77 GLY B C 1
ATOM 1712 O O . GLY B 1 77 ? -5.527 0.511 -7.297 1 98.25 77 GLY B O 1
ATOM 1713 N N . VAL B 1 78 ? -3.943 2.08 -6.656 1 98.38 78 VAL B N 1
ATOM 1714 C CA . VAL B 1 78 ? -4.703 2.568 -5.512 1 98.38 78 VAL B CA 1
ATOM 1715 C C . VAL B 1 78 ? -5.527 3.787 -5.918 1 98.38 78 VAL B C 1
ATOM 1717 O O . VAL B 1 78 ? -5.133 4.926 -5.66 1 98.38 78 VAL B O 1
ATOM 1720 N N . LYS B 1 79 ? -6.652 3.486 -6.461 1 97.25 79 LYS B N 1
ATOM 1721 C CA . LYS B 1 79 ? -7.605 4.531 -6.82 1 97.25 79 LYS B CA 1
ATOM 1722 C C . LYS B 1 79 ? -8.242 5.148 -5.578 1 97.25 79 LYS B C 1
ATOM 1724 O O . LYS B 1 79 ? -8.227 4.543 -4.5 1 97.25 79 LYS B O 1
ATOM 1729 N N . PRO B 1 80 ? -8.836 6.391 -5.758 1 97.56 80 PRO B N 1
ATOM 1730 C CA . PRO B 1 80 ? -9.422 7.062 -4.598 1 97.56 80 PRO B CA 1
ATOM 1731 C C . PRO B 1 80 ? -10.445 6.195 -3.861 1 97.56 80 PRO B C 1
ATOM 1733 O O . PRO B 1 80 ? -10.438 6.137 -2.629 1 97.56 80 PRO B O 1
ATOM 1736 N N . LYS B 1 81 ? -11.305 5.492 -4.594 1 98.44 81 LYS B N 1
ATOM 1737 C CA . LYS B 1 81 ? -12.297 4.633 -3.951 1 98.44 81 LYS B CA 1
ATOM 1738 C C . LYS B 1 81 ? -11.625 3.453 -3.248 1 98.44 81 LYS B C 1
ATOM 1740 O O . LYS B 1 81 ? -12.062 3.037 -2.174 1 98.44 81 LYS B O 1
ATOM 1745 N N . ILE B 1 82 ? -10.609 2.896 -3.863 1 98.88 82 ILE B N 1
ATOM 1746 C CA . ILE B 1 82 ? -9.891 1.778 -3.26 1 98.88 82 ILE B CA 1
ATOM 1747 C C . ILE B 1 82 ? -9.18 2.246 -1.994 1 98.88 82 ILE B C 1
ATOM 1749 O O . ILE B 1 82 ? -9.18 1.545 -0.98 1 98.88 82 ILE B O 1
ATOM 1753 N N . LEU B 1 83 ? -8.578 3.439 -2.068 1 98.81 83 LEU B N 1
ATOM 1754 C CA . LEU B 1 83 ? -7.965 4.062 -0.898 1 98.81 83 LEU B CA 1
ATOM 1755 C C . LEU B 1 83 ? -8.969 4.16 0.248 1 98.81 83 LEU B C 1
ATOM 1757 O O . LEU B 1 83 ? -8.672 3.744 1.371 1 98.81 83 LEU B O 1
ATOM 1761 N N . LYS B 1 84 ? -10.109 4.656 -0.027 1 98.75 84 LYS B N 1
ATOM 1762 C CA . LYS B 1 84 ? -11.156 4.812 0.979 1 98.75 84 LYS B CA 1
ATOM 1763 C C . LYS B 1 84 ? -11.562 3.463 1.563 1 98.75 84 LYS B C 1
ATOM 1765 O O . LYS B 1 84 ? -11.609 3.299 2.783 1 98.75 84 LYS B O 1
ATOM 1770 N N . TYR B 1 85 ? -11.844 2.496 0.704 1 98.81 85 TYR B N 1
ATOM 1771 C CA . TYR B 1 85 ? -12.281 1.178 1.149 1 98.81 85 TYR B CA 1
ATOM 1772 C C . TYR B 1 85 ? -11.203 0.497 1.9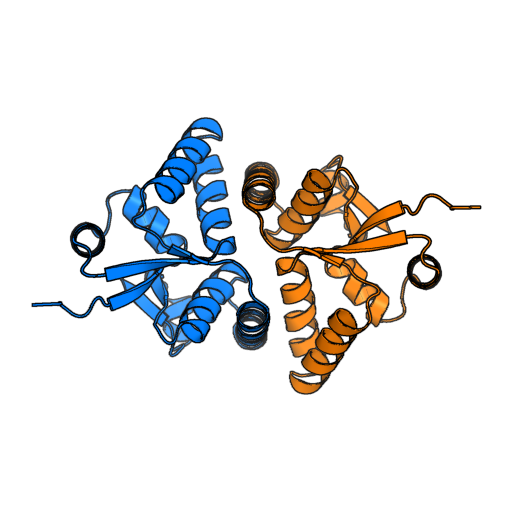84 1 98.81 85 TYR B C 1
ATOM 1774 O O . TYR B 1 85 ? -11.508 -0.19 2.963 1 98.81 85 TYR B O 1
ATOM 1782 N N . ALA B 1 86 ? -9.938 0.64 1.599 1 98.88 86 ALA B N 1
ATOM 1783 C CA . ALA B 1 86 ? -8.844 0.041 2.352 1 98.88 86 ALA B CA 1
ATOM 1784 C C . ALA B 1 86 ? -8.734 0.653 3.746 1 98.88 86 ALA B C 1
ATOM 1786 O O . ALA B 1 86 ? -8.523 -0.061 4.73 1 98.88 86 ALA B O 1
ATOM 1787 N N . ALA B 1 87 ? -8.867 1.982 3.791 1 98.88 87 ALA B N 1
ATOM 1788 C CA . ALA B 1 87 ? -8.805 2.666 5.078 1 98.88 87 ALA B CA 1
ATOM 1789 C C . ALA B 1 87 ? -9.953 2.229 5.984 1 98.88 87 ALA B C 1
ATOM 1791 O O . ALA B 1 87 ? -9.758 1.996 7.18 1 98.88 87 ALA B O 1
ATOM 1792 N N . GLU B 1 88 ? -11.133 2.111 5.414 1 98.62 88 GLU B N 1
ATOM 1793 C CA . GLU B 1 88 ? -12.289 1.656 6.18 1 98.62 88 GLU B CA 1
ATOM 1794 C C . GLU B 1 88 ? -12.086 0.228 6.68 1 98.62 88 GLU B C 1
ATOM 1796 O O . GLU B 1 88 ? -12.43 -0.087 7.824 1 98.62 88 GLU B O 1
ATOM 1801 N N . CYS B 1 89 ? -11.57 -0.618 5.867 1 98.56 89 CYS B N 1
ATOM 1802 C CA . CYS B 1 89 ? -11.25 -1.993 6.238 1 98.56 89 CYS B CA 1
ATOM 1803 C C . CYS B 1 89 ? -10.281 -2.031 7.414 1 98.56 89 CYS B C 1
ATOM 1805 O O . CYS B 1 89 ? -10.523 -2.727 8.406 1 98.56 89 CYS B O 1
ATOM 1807 N N . LYS B 1 90 ? -9.211 -1.265 7.301 1 98.31 90 LYS B N 1
ATOM 1808 C CA . LYS B 1 90 ? -8.172 -1.252 8.328 1 98.31 90 LYS B CA 1
ATOM 1809 C C . LYS B 1 90 ? -8.688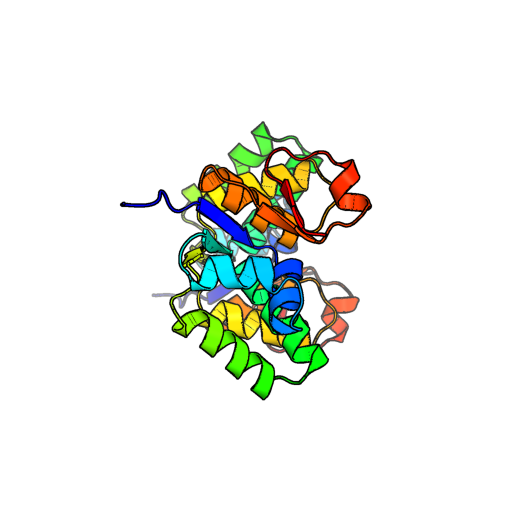 -0.633 9.625 1 98.31 90 LYS B C 1
ATOM 1811 O O . LYS B 1 90 ? -8.266 -1.02 10.719 1 98.31 90 LYS B O 1
ATOM 1816 N N . CYS B 1 91 ? -9.578 0.316 9.484 1 98.5 91 CYS B N 1
ATOM 1817 C CA . CYS B 1 91 ? -10.188 0.969 10.633 1 98.5 91 CYS B CA 1
ATOM 1818 C C . CYS B 1 91 ? -10.961 -0.033 11.492 1 98.5 91 CYS B C 1
ATOM 1820 O O . CYS B 1 91 ? -10.914 0.029 12.719 1 98.5 91 CYS B O 1
ATOM 1822 N N . ILE B 1 92 ? -11.609 -0.972 10.82 1 97.38 92 ILE B N 1
ATOM 1823 C CA . ILE B 1 92 ? -12.531 -1.885 11.484 1 97.38 92 ILE B CA 1
ATOM 1824 C C . ILE B 1 92 ? -11.805 -3.166 11.875 1 97.38 92 ILE B C 1
ATOM 1826 O O . ILE B 1 92 ? -12.008 -3.691 12.977 1 97.38 92 ILE B O 1
ATOM 1830 N N . HIS B 1 93 ? -10.945 -3.627 11.016 1 96.19 93 HIS B N 1
ATOM 1831 C CA . HIS B 1 93 ? -10.336 -4.938 11.203 1 96.19 93 HIS B CA 1
ATOM 1832 C C . HIS B 1 93 ? -8.867 -4.805 11.594 1 96.19 93 HIS B C 1
ATOM 1834 O O . HIS B 1 93 ? -8.156 -3.939 11.07 1 96.19 93 HIS B O 1
ATOM 1840 N N . SER B 1 94 ? -8.398 -5.699 12.477 1 94 94 SER B N 1
ATOM 1841 C CA . SER B 1 94 ? -7 -5.758 12.891 1 94 94 SER B CA 1
ATOM 1842 C C . SER B 1 94 ? -6.207 -6.719 12.008 1 94 94 SER B C 1
ATOM 1844 O O . SER B 1 94 ? -5.645 -7.699 12.5 1 94 94 SER B O 1
ATOM 1846 N N . ILE B 1 95 ? -6.121 -6.461 10.758 1 95.44 95 ILE B N 1
ATOM 1847 C CA . ILE B 1 95 ? -5.316 -7.215 9.805 1 95.44 95 ILE B CA 1
ATOM 1848 C C . ILE B 1 95 ? -4.348 -6.277 9.086 1 95.44 95 ILE B C 1
ATOM 1850 O O . ILE B 1 95 ? -4.383 -5.062 9.297 1 95.44 95 ILE B O 1
ATOM 1854 N N . SER B 1 96 ? -3.469 -6.805 8.281 1 96.19 96 SER B N 1
ATOM 1855 C CA . SER B 1 96 ? -2.436 -5.984 7.66 1 96.19 96 SER B CA 1
ATOM 1856 C C . SER B 1 96 ? -3.035 -5.004 6.656 1 96.19 96 SER B C 1
ATOM 1858 O O . SER B 1 96 ? -4.117 -5.246 6.117 1 96.19 96 SER B O 1
ATOM 1860 N N . LEU B 1 97 ? -2.373 -3.928 6.441 1 98 97 LEU B N 1
ATOM 1861 C CA . LEU B 1 97 ? -2.809 -2.941 5.461 1 98 97 LEU B CA 1
ATOM 1862 C C . LEU B 1 97 ? -2.865 -3.551 4.066 1 98 97 LEU B C 1
ATOM 1864 O O . LEU B 1 97 ? -3.773 -3.25 3.287 1 98 97 LEU B O 1
ATOM 1868 N N . ALA B 1 98 ? -1.892 -4.402 3.695 1 98.12 98 ALA B N 1
ATOM 1869 C CA . ALA B 1 98 ? -1.86 -5.066 2.395 1 98.12 98 ALA B CA 1
ATOM 1870 C C . ALA B 1 98 ? -3.092 -5.945 2.199 1 98.12 98 ALA B C 1
ATOM 1872 O O . ALA B 1 98 ? -3.693 -5.949 1.123 1 98.12 98 ALA B O 1
ATOM 1873 N N . ASP B 1 99 ? -3.461 -6.672 3.242 1 98.06 99 ASP B N 1
ATOM 1874 C CA . ASP B 1 99 ? -4.672 -7.48 3.164 1 98.06 99 ASP B CA 1
ATOM 1875 C C . ASP B 1 99 ? -5.902 -6.609 2.908 1 98.06 99 ASP B C 1
ATOM 1877 O O . ASP B 1 99 ? -6.785 -6.984 2.135 1 98.06 99 ASP B O 1
ATOM 1881 N N . CYS B 1 100 ? -5.941 -5.477 3.547 1 98.69 100 CYS B N 1
ATOM 1882 C CA . CYS B 1 100 ? -7.055 -4.555 3.359 1 98.69 100 CYS B CA 1
ATOM 1883 C C . CYS B 1 100 ? -7.094 -4.027 1.929 1 98.69 100 CYS B C 1
ATOM 1885 O O . CYS B 1 100 ? -8.172 -3.781 1.384 1 98.69 100 CYS B O 1
ATOM 1887 N N . PHE B 1 101 ? -5.98 -3.896 1.266 1 98.94 101 PHE B N 1
ATOM 1888 C CA . PHE B 1 101 ? -5.969 -3.453 -0.124 1 98.94 101 PHE B CA 1
ATOM 1889 C C . PHE B 1 101 ? -6.547 -4.527 -1.038 1 98.94 101 PHE B C 1
ATOM 1891 O O . PHE B 1 101 ? -7.234 -4.215 -2.012 1 98.94 101 PHE B O 1
ATOM 1898 N N . SER B 1 102 ? -6.27 -5.801 -0.737 1 98.81 102 SER B N 1
ATOM 1899 C CA . SER B 1 102 ? -6.914 -6.871 -1.488 1 98.81 102 SER B CA 1
ATOM 1900 C C . SER B 1 102 ? -8.43 -6.816 -1.341 1 98.81 102 SER B C 1
ATOM 1902 O O . SER B 1 102 ? -9.156 -6.871 -2.334 1 98.81 102 SER B O 1
ATOM 1904 N N . ILE B 1 103 ? -8.836 -6.684 -0.133 1 98.81 103 ILE B N 1
ATOM 1905 C CA . ILE B 1 103 ? -10.266 -6.66 0.179 1 98.81 103 ILE B CA 1
ATOM 1906 C C . ILE B 1 103 ? -10.906 -5.43 -0.452 1 98.81 103 ILE B C 1
ATOM 1908 O O . ILE B 1 103 ? -11.977 -5.523 -1.061 1 98.81 103 ILE B O 1
ATOM 1912 N N . ALA B 1 104 ? -10.281 -4.281 -0.337 1 98.94 104 ALA B N 1
ATOM 1913 C CA . ALA B 1 104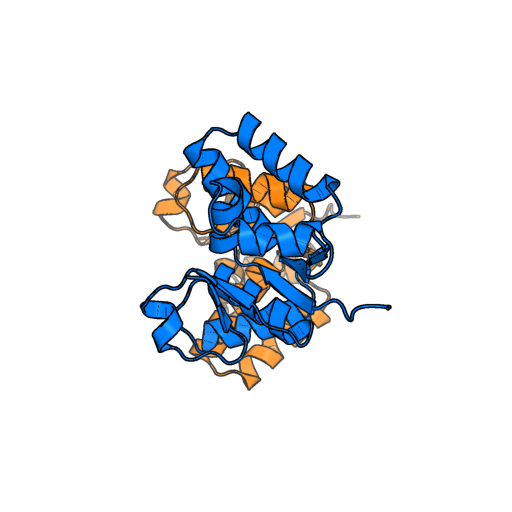 ? -10.781 -3.023 -0.888 1 98.94 104 ALA B CA 1
ATOM 1914 C C . ALA B 1 104 ? -10.898 -3.1 -2.408 1 98.94 104 ALA B C 1
ATOM 1916 O O . ALA B 1 104 ? -11.852 -2.578 -2.988 1 98.94 104 ALA B O 1
ATOM 1917 N N . THR B 1 105 ? -9.875 -3.678 -3.057 1 98.94 105 THR B N 1
ATOM 1918 C CA . THR B 1 105 ? -9.906 -3.84 -4.508 1 98.94 105 THR B CA 1
ATOM 1919 C C . THR B 1 105 ? -11.07 -4.723 -4.93 1 98.94 105 THR B C 1
ATOM 1921 O O . THR B 1 105 ? -11.75 -4.434 -5.922 1 98.94 105 THR B O 1
ATOM 1924 N N . ALA B 1 106 ? -11.305 -5.805 -4.168 1 98.88 106 ALA B N 1
ATOM 1925 C CA . ALA B 1 106 ? -12.438 -6.68 -4.441 1 98.88 106 ALA B CA 1
ATOM 1926 C C . ALA B 1 106 ? -13.758 -5.918 -4.316 1 98.88 106 ALA B C 1
ATOM 1928 O O . ALA B 1 106 ? -14.625 -6.023 -5.184 1 98.88 106 ALA B O 1
ATOM 1929 N N . LYS B 1 107 ? -13.859 -5.16 -3.254 1 98.81 107 LYS B N 1
ATOM 1930 C CA . LYS B 1 107 ? -15.062 -4.355 -3.051 1 98.81 107 LYS B CA 1
ATOM 1931 C C . LYS B 1 107 ? -15.273 -3.383 -4.207 1 98.81 107 LYS B C 1
ATOM 1933 O O . LYS B 1 107 ? -16.391 -3.238 -4.707 1 98.81 107 LYS B O 1
ATOM 1938 N N . PHE B 1 108 ? -14.273 -2.697 -4.652 1 98.81 108 PHE B N 1
ATOM 1939 C CA . PHE B 1 108 ? -14.32 -1.738 -5.75 1 98.81 108 PHE B CA 1
ATOM 1940 C C . PHE B 1 108 ? -14.781 -2.408 -7.039 1 98.81 108 PHE B C 1
ATOM 1942 O O . PHE B 1 108 ? -15.578 -1.837 -7.789 1 98.81 108 PHE B O 1
ATOM 1949 N N . LEU B 1 109 ? -14.273 -3.594 -7.289 1 98.69 109 LEU B N 1
ATOM 1950 C CA . LEU B 1 109 ? -14.562 -4.316 -8.523 1 98.69 109 LEU B CA 1
ATOM 1951 C C . LEU B 1 109 ? -15.836 -5.152 -8.383 1 98.69 109 LEU B C 1
ATOM 1953 O O . LEU B 1 109 ? -16.219 -5.871 -9.312 1 98.69 109 LEU B O 1
ATOM 1957 N N . LYS B 1 110 ? -16.5 -5.086 -7.211 1 98.25 110 LYS B N 1
ATOM 1958 C CA . LYS B 1 110 ? -17.719 -5.844 -6.918 1 98.25 110 LYS B CA 1
ATOM 1959 C C . LYS B 1 110 ? -17.484 -7.34 -7.117 1 98.25 110 LYS B C 1
ATOM 1961 O O . LYS B 1 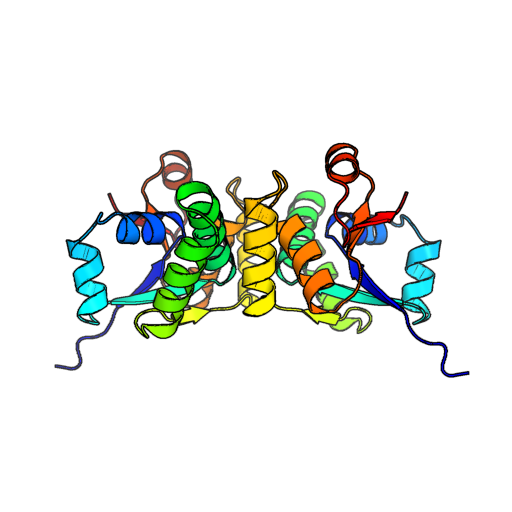110 ? -18.266 -8.008 -7.809 1 98.25 110 LYS B O 1
ATOM 1966 N N . THR B 1 111 ? -16.422 -7.812 -6.566 1 98.62 111 THR B N 1
ATOM 1967 C CA . THR B 1 111 ? -16.047 -9.227 -6.586 1 98.62 111 THR B CA 1
ATOM 1968 C C . THR B 1 111 ? -15.438 -9.641 -5.246 1 98.62 111 THR B C 1
ATOM 1970 O O . THR B 1 111 ? -15.695 -9.008 -4.219 1 98.62 111 THR B O 1
ATOM 1973 N N . ARG B 1 112 ? -14.742 -10.797 -5.148 1 98.62 112 ARG B N 1
ATOM 1974 C CA . ARG B 1 112 ? -14.148 -11.312 -3.918 1 98.62 112 ARG B CA 1
ATOM 1975 C C . ARG B 1 112 ? -12.625 -11.289 -3.998 1 98.62 112 ARG B C 1
ATOM 1977 O O . ARG B 1 112 ? -12.055 -11.219 -5.09 1 98.62 112 ARG B O 1
ATOM 1984 N N . ALA B 1 113 ? -12.062 -11.266 -2.879 1 98.81 113 ALA B N 1
ATOM 1985 C CA . ALA B 1 113 ? -10.617 -11.438 -2.748 1 98.81 113 ALA B CA 1
ATOM 1986 C C . ALA B 1 113 ? -10.273 -12.836 -2.244 1 98.81 113 ALA B C 1
ATOM 1988 O O . ALA B 1 113 ? -10.812 -13.289 -1.231 1 98.81 113 ALA B O 1
ATOM 1989 N N . LEU B 1 114 ? -9.406 -13.484 -3.006 1 98.69 114 LEU B N 1
ATOM 1990 C CA . LEU B 1 114 ? -9.008 -14.844 -2.656 1 98.69 114 LEU B CA 1
ATOM 1991 C C . LEU B 1 114 ? -7.809 -14.828 -1.711 1 98.69 114 LEU B C 1
ATOM 1993 O O . LEU B 1 114 ? -6.777 -14.227 -2.016 1 98.69 114 LEU B O 1
ATOM 1997 N N . PHE B 1 115 ? -7.941 -15.453 -0.576 1 98.56 115 PHE B N 1
ATOM 1998 C CA . PHE B 1 115 ? -6.91 -15.57 0.444 1 98.56 115 PHE B CA 1
ATOM 1999 C C . PHE B 1 115 ? -6.605 -17.031 0.737 1 98.56 115 PHE B C 1
ATOM 2001 O O . PHE B 1 115 ? -7.473 -17.906 0.575 1 98.56 115 PHE B O 1
ATOM 2008 N N . ARG B 1 116 ? -5.316 -17.219 1.103 1 96.94 116 ARG B N 1
ATOM 2009 C CA . ARG B 1 116 ? -5.082 -18.5 1.78 1 96.94 116 ARG B CA 1
ATOM 2010 C C . ARG B 1 116 ? -5.793 -18.531 3.127 1 96.94 116 ARG B C 1
ATOM 2012 O O . ARG B 1 116 ? -5.82 -17.547 3.854 1 96.94 116 ARG B O 1
ATOM 2019 N N . ARG B 1 117 ? -6.309 -19.641 3.443 1 93 117 ARG B N 1
ATOM 2020 C CA . ARG B 1 117 ? -7.051 -19.734 4.699 1 93 117 ARG B CA 1
ATOM 2021 C C . ARG B 1 117 ? -6.113 -19.625 5.898 1 93 117 ARG B C 1
ATOM 2023 O O . ARG B 1 117 ? -5.16 -20.391 6.023 1 93 117 ARG B O 1
ATOM 2030 N N . GLU B 1 118 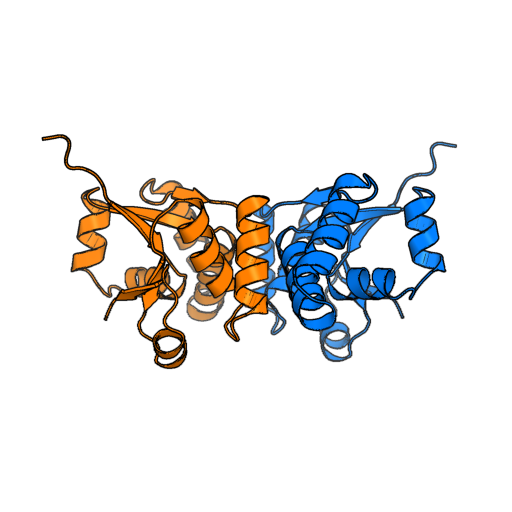? -6.258 -18.578 6.59 1 88.62 118 GLU B N 1
ATOM 2031 C CA . GLU B 1 118 ? -5.629 -18.359 7.891 1 88.62 118 GLU B CA 1
ATOM 2032 C C . GLU B 1 118 ? -6.676 -18.109 8.977 1 88.62 118 GLU B C 1
ATOM 2034 O O . GLU B 1 118 ? -7.641 -17.375 8.758 1 88.62 118 GLU B O 1
ATOM 2039 N N . GLU B 1 119 ? -6.488 -18.719 10.039 1 87.31 119 GLU B N 1
ATOM 2040 C CA . GLU B 1 119 ? -7.48 -18.719 11.109 1 87.31 119 GLU B CA 1
ATOM 2041 C C . GLU B 1 119 ? -7.875 -17.281 11.484 1 87.31 119 GLU B C 1
ATOM 2043 O O . GLU B 1 119 ? -9.055 -17 11.688 1 87.31 119 GLU B O 1
ATOM 2048 N N . GLU B 1 120 ? -6.965 -16.453 11.57 1 86.12 120 GLU B N 1
ATOM 2049 C CA . GLU B 1 120 ? -7.219 -15.086 12.016 1 86.12 120 GLU B CA 1
ATOM 2050 C C . GLU B 1 120 ? -8.133 -14.344 11.039 1 86.12 120 GLU B C 1
ATOM 2052 O O . GLU B 1 120 ? -9.023 -13.609 11.453 1 86.12 120 GLU B O 1
ATOM 2057 N N . LEU B 1 121 ? -7.941 -14.547 9.773 1 90.88 121 LEU B N 1
ATOM 2058 C CA . LEU B 1 121 ? -8.758 -13.883 8.758 1 90.88 121 LEU B CA 1
ATOM 2059 C C . LEU B 1 121 ? -10.125 -14.547 8.641 1 90.88 121 LEU B C 1
ATOM 2061 O O . LEU B 1 121 ? -11.133 -13.867 8.445 1 90.88 121 LEU B O 1
ATOM 2065 N N . ALA B 1 122 ? -10.094 -15.836 8.766 1 88.62 122 ALA B N 1
ATOM 2066 C CA . ALA B 1 122 ? -11.336 -16.594 8.641 1 88.62 122 ALA B CA 1
ATOM 2067 C C . ALA B 1 122 ? -12.32 -16.234 9.742 1 88.62 122 ALA B C 1
ATOM 2069 O O . ALA B 1 122 ? -13.531 -16.25 9.531 1 88.62 122 ALA B O 1
ATOM 2070 N N . LYS B 1 123 ? -11.859 -15.891 10.844 1 89.56 123 LYS B N 1
ATOM 2071 C CA . LYS B 1 123 ? -12.695 -15.562 11.992 1 89.56 123 LYS B CA 1
ATOM 2072 C C . LYS B 1 123 ? -13.367 -14.203 11.812 1 89.56 123 LYS B C 1
ATOM 2074 O O . LYS B 1 123 ? -14.367 -13.914 12.477 1 89.56 123 LYS B O 1
ATOM 2079 N N . LYS B 1 124 ? -12.891 -13.266 11.016 1 89.44 124 LYS B N 1
ATOM 2080 C CA . LYS B 1 124 ? -13.391 -11.906 10.852 1 89.44 124 LYS B CA 1
ATOM 2081 C C . LYS B 1 124 ? -14.625 -11.875 9.945 1 89.44 124 LYS B C 1
ATOM 2083 O O . LYS B 1 124 ? -15.391 -10.914 9.961 1 89.44 124 LYS B O 1
ATOM 2088 N N . SER B 1 125 ? -14.961 -12.953 9.281 1 87.88 125 SER B N 1
ATOM 2089 C CA . SER B 1 125 ? -16.125 -13.094 8.414 1 87.88 125 SER B CA 1
ATOM 2090 C C . SER B 1 125 ? -16.312 -11.852 7.547 1 87.88 125 SER B C 1
ATOM 2092 O O . SER B 1 125 ? -17.359 -11.195 7.602 1 87.88 125 SER B O 1
ATOM 2094 N N . ILE B 1 126 ? -15.398 -11.453 6.723 1 94.56 126 ILE B N 1
ATOM 2095 C CA . ILE B 1 126 ? -15.461 -10.328 5.797 1 94.56 126 ILE B CA 1
ATOM 2096 C C . ILE B 1 126 ? -16.109 -10.773 4.488 1 94.56 126 ILE B C 1
ATOM 2098 O O . ILE B 1 126 ? -15.656 -11.727 3.854 1 94.56 126 ILE B O 1
ATOM 2102 N N . GLU B 1 127 ? -17.141 -10.047 4.082 1 94.5 127 GLU B N 1
ATOM 2103 C CA . GLU B 1 127 ? -18 -10.438 2.971 1 94.5 127 GLU B CA 1
ATOM 2104 C C . GLU B 1 127 ? -17.203 -10.617 1.688 1 94.5 127 GLU B C 1
ATOM 2106 O O . GLU B 1 127 ? -17.469 -11.531 0.899 1 94.5 127 GLU B O 1
ATOM 2111 N N . GLU B 1 128 ? -16.172 -9.852 1.504 1 97.19 128 GLU B N 1
ATOM 2112 C CA . GLU B 1 128 ? -15.414 -9.82 0.253 1 97.19 128 GLU B CA 1
ATOM 2113 C C . GLU B 1 128 ? -14.359 -10.922 0.214 1 97.19 128 GLU B C 1
ATOM 2115 O O . GLU B 1 128 ? -13.727 -11.148 -0.82 1 97.19 128 GLU B O 1
ATOM 2120 N N . VAL B 1 129 ? -14.258 -11.68 1.274 1 97.88 129 VAL B N 1
ATOM 2121 C CA . VAL B 1 129 ? -13.141 -12.609 1.376 1 97.88 129 VAL B CA 1
ATOM 2122 C C . VAL B 1 129 ? -13.586 -14.008 0.978 1 97.88 129 VAL B C 1
ATOM 2124 O O . VAL B 1 129 ? -14.625 -14.492 1.433 1 97.88 129 VAL B O 1
ATOM 2127 N N . GLU B 1 130 ? -12.891 -14.625 0.149 1 97.44 130 GLU B N 1
ATOM 2128 C CA . GLU B 1 130 ? -12.977 -16.031 -0.216 1 97.44 130 GLU B CA 1
ATOM 2129 C C . GLU B 1 130 ? -11.672 -16.766 0.091 1 97.44 130 GLU B C 1
ATOM 2131 O O . GLU B 1 130 ? -10.586 -16.188 -0.025 1 97.44 130 GLU B O 1
ATOM 2136 N N . PHE B 1 131 ? -11.766 -18.016 0.477 1 97.38 131 PHE B N 1
ATOM 2137 C CA . PHE B 1 131 ? -10.562 -18.75 0.857 1 97.38 131 PHE B CA 1
ATOM 2138 C C . PHE B 1 131 ? -10.266 -19.859 -0.146 1 97.38 131 PHE B C 1
ATOM 2140 O O . PHE B 1 131 ? -11.188 -20.438 -0.734 1 97.38 131 PHE B O 1
ATOM 2147 N N . ILE B 1 132 ? -8.992 -20.062 -0.292 1 96.19 132 ILE B N 1
ATOM 2148 C CA . ILE B 1 132 ? -8.531 -21.266 -0.987 1 96.19 132 ILE B CA 1
ATOM 2149 C C . ILE B 1 132 ? -7.773 -22.156 -0.016 1 96.19 132 ILE B C 1
ATOM 2151 O O . ILE B 1 132 ? -7.039 -21.672 0.848 1 96.19 132 ILE B O 1
ATOM 2155 N N . ASP B 1 133 ? -8.047 -23.438 0.09 1 86.5 133 ASP B N 1
ATOM 2156 C CA . ASP B 1 133 ? -7.398 -24.391 0.985 1 86.5 133 ASP B CA 1
ATOM 2157 C C . ASP B 1 133 ? -7.207 -25.75 0.304 1 86.5 133 ASP B C 1
ATOM 2159 O O . ASP B 1 133 ? -7.91 -26.062 -0.655 1 86.5 133 ASP B O 1
#

InterPro domains:
  IPR002716 PIN domain [PF01850] (8-123)
  IPR029060 PIN-like domain superfamily [SSF88723] (7-123)

Sequence (266 aa):
MDVKKTKIVLDSGVILSFLEGEFRDYYEKILNQEIIPYINTVNLTEVYYVLCRKIGKEKAEEIIKSIIKSGYYEIVGVKPKILKYAAECKCIHSISLADCFSIATAKFLKTRALFRREEELAKKSIEEVEFIDMDVKKTKIVLDSGVILSFLEGEFRDYYEKILNQEIIPYINTVNLTEVYYVLCRKIGKEKAEEIIKSIIKSGYYEIVGVKPKILKYAAECKCIHSISLADCFSIATAKFLKTRALFRREEELAKKSIEEVEFID

Radius of gyration: 19.21 Å; Cα contacts (8 Å, |Δi|>4): 446; chains: 2; bounding box: 41×62×42 Å

Nearest PDB structures (foldseek):
  7by2-assembly1_B-2  TM=7.886E-01  e=7.963E-06  Klebsiella pneumoniae
  3zvk-assembly1_D  TM=7.785E-01  e=2.626E-05  Rickettsia felis
  5wz4-assembly1_B  TM=7.548E-01  e=3.827E-05  Mycobacterium tuberculosis H37Rv
  8wmm-assembly1_G  TM=6.627E-01  e=6.325E-05  Chryseobacterium
  1o4w-assembly1_A-2  TM=6.717E-01  e=9.611E-03  Archaeoglobus fulgidus

Secondary structure (DSSP, 8-state):
----PEEEEEPHHHHHHHHTT--HHHHHHHHTTSEEEEEEHHHHHHHHHHHHHHH-HHHHHHHHHHHHHHSSSEEE---HHHHHHHHHHHHH--S-HHHHHHHHHHHHTTSEEEEE--HHHHTT--TTEEEE-/----PEEEEEPHHHHHHHHTT--HHHHHHHHTTSEEEEEEHHHHHHHHHHHHHHH-HHHHHHHHHHHHHHSSSEEE---HHHHHHHHHHHHH--S-HHHHHHHHHHHHTTSEEEEE--HHHHTT--TTEEEE-

Solvent-accessible surface area (backbone atoms only — not comparable to full-atom values): 13835 Å² total; per-residue (Å²): 126,89,68,79,59,42,64,35,22,45,25,37,65,39,54,53,36,47,76,72,64,40,64,54,72,60,51,46,37,39,76,68,55,46,30,44,40,30,34,38,46,64,27,51,24,51,43,36,19,54,36,22,66,72,69,33,62,70,57,22,50,52,51,52,49,47,51,66,68,64,65,66,49,46,77,37,68,68,43,74,67,29,33,51,41,18,16,52,42,43,44,74,40,97,61,57,68,53,59,21,39,28,38,13,46,7,55,71,68,73,38,32,14,37,31,55,72,40,71,77,61,63,71,64,70,53,88,33,58,39,72,50,131,126,90,66,79,59,42,64,35,22,46,25,38,63,39,52,53,35,46,76,72,63,40,64,53,71,62,52,47,37,41,75,68,56,46,30,46,40,29,33,38,44,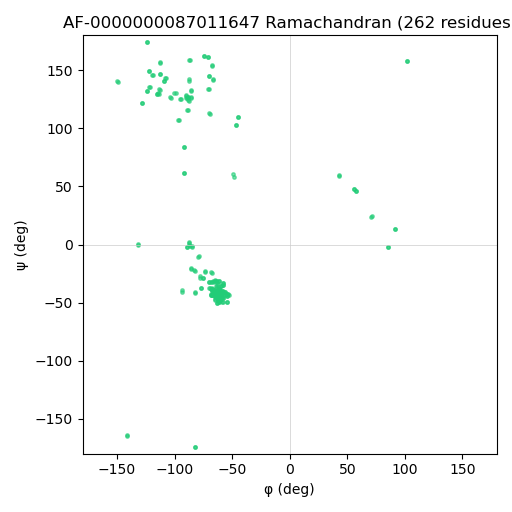64,28,51,24,49,43,36,19,54,36,20,66,72,68,32,62,70,57,23,50,52,51,51,50,46,51,66,68,64,65,66,51,47,77,37,70,68,42,73,69,31,33,50,41,18,16,54,42,43,45,74,40,98,62,58,67,54,57,21,40,28,38,14,47,7,54,70,68,73,39,33,13,36,32,55,72,41,71,76,63,63,71,65,68,53,88,34,58,41,71,50,134

Organism: Acidianus infernus (NCBI:txid12915)

Foldseek 3Di:
DPQDAAEEEEALQRVLCVVVVPPVVVVVCLVVRSYQYEYEPLRLVVNLVVCCVVPHNVVSVVVSVCVVPVPSYHYDYCDPQLVVQLVVCVVVDVDDSSVSSSQSVQVVVVAAYEDADDPRVVVVPRVRYDYDD/DPQDAAEEEEALQRVLCVVVVPPVVVVVCLVVRSYQYEYEPLRLVVNLVVCCVVPHNVVSVVVSVCVVPVPSYHYDYCDPQLVVQLVVCVVVDVDDSSVSSSQSVQVVVVAAYEDADDPRVVVVPRVRYDYDD

pLDDT: mean 95.88, std 7.59, range [43.88, 98.94]